Protein 4TM7 (pdb70)

CATH classification: 3.40.50.1360

Organism: Mycolicibacterium smegmatis (strain ATCC 700084 / mc(2)155) (NCBI:txid246196)

Sequence (243 aa):
SDTVIEERHADTAALVAAAGDRLVDAISSSAIGERGQATTIVLTGGGTGIGLLKRVRERSSGEIIDWSKVHIYWGDERFVPQDDDDERNDKQAREALLDHIGIPPVNVHAMAASDGEFGDDLEAAAAGYAQQLLSADFDSSVPGFDVHLLGMGGEGHVNSLFPDTDAVRETERLVVGVSDSPKPPPRRITLTLPAVQNSREVWLVVSGEAKKADAVAAAVGGADPVDIPAAGAVVGRRERTVWLVDEAAAAKL

Foldseek 3Di:
DAEAEAAAAALVRLLLVLLVVVLVLQLVCCVVPVAAEEEAEDDDSRLSSQLNVQVVVVSDDQCRYAYHYQKFFQAAPPDPRTRVVSSCVRHVVRHPHDPVSYDYQDHCCDDVHVDQFVSLVVVQVVQVVLPVVDFLSHAEYEWEAALQQDTHQQGAQDVQQVDDPGQKGWQQQRPDPPGIMIGGYLVNLQSYQEYEYRYEAQSNQVLVCCLVVQHDCNRRVSVSNAYPNYYYYRYYCNNPVVD

Solvent-accessible surface area: 9817 Å² total; per-residue (Å²): 103,92,83,48,73,53,157,44,64,76,64,77,39,0,24,25,22,0,0,37,62,2,0,79,22,2,46,65,4,33,70,108,106,40,73,0,6,2,0,2,7,11,43,68,21,1,19,15,0,0,103,77,0,79,125,64,19,83,100,12,74,13,61,85,0,52,2,11,0,0,9,0,50,6,16,59,93,108,41,106,75,0,4,4,61,50,0,84,100,2,4,8,100,99,22,67,17,42,113,123,12,17,38,37,3,20,1,15,90,27,160,69,31,95,72,16,92,33,1,3,58,24,10,18,118,56,0,55,36,14,43,122,84,30,93,27,2,2,14,4,0,1,0,19,5,10,41,68,0,22,1,9,1,0,6,28,84,42,113,16,5,117,31,110,108,143,36,3,10,30,18,74,82,13,97,97,110,13,72,69,7,0,0,0,0,12,37,0,0,52,27,0,49,31,0,2,0,1,0,20,22,146,87,57,4,92,4,0,28,39,8,50,70,61,29,91,42,46,80,23,0,2,16,2,0,63,3,144,72,72,6,0,8,0,0,6,102,42,0,2,73,116,112

InterPro domains:
  IPR005900 6-phosphogluconolactonase, DevB-type [TIGR01198] (10-244)
  IPR005900 6-phosphogluconolactonase, DevB-type [cd01400] (20-236)
  IPR006148 Glucosamine/galactosamine-6-phosphate isomerase [PF01182] (11-234)
  IPR037171 NagB/RpiA transferase-like [SSF100950] (8-244)
  IPR039104 6-phosphogluconolactonase [PTHR11054] (17-244)

Nearest PDB structures (foldseek):
  4tm7-assembly1_A  TM=1.004E+00  e=6.462E-53  Mycolicibacterium smegmatis MC2 155
  3oc6-assembly1_A  TM=9.970E-01  e=1.036E-49  Mycolicibacterium smegmatis MC2 155
  3tx2-assembly1_A  TM=9.816E-01  e=3.540E-40  Mycobacteroides abscessus ATCC 19977
  3ico-assembly2_B  TM=9.689E-01  e=1.312E-40  Mycobacterium tuberculosis
  1ne7-assembly1_E  TM=7.772E-01  e=2.715E-15  Homo sapiens

Radius of gyration: 16.43 Å; Cα contacts (8 Å, |Δi|>4): 591; chains: 1; bounding box: 41×34×44 Å

Structure (mmCIF, N/CA/C/O backbone):
data_4TM7
#
_entry.id   4TM7
#
_cell.length_a   42.520
_cell.length_b   42.520
_cell.length_c   222.700
_cell.angle_alpha   90.000
_cell.angle_beta   90.000
_cell.angle_gamma   120.000
#
_symmetry.space_group_name_H-M   'P 32 1 2'
#
loop_
_entity.id
_entity.type
_entity.pdbx_description
1 polymer 6-phosphogluconolactonase
2 non-polymer 1,2-ETHANEDIOL
3 non-polymer 'SULFATE ION'
4 non-polymer 'COPPER (I) ION'
5 non-polymer 'COPPER (II) ION'
6 non-polymer 'CHLORIDE ION'
7 water water
#
loop_
_atom_site.group_PDB
_atom_site.id
_atom_site.type_symbol
_atom_site.label_atom_id
_atom_site.label_alt_id
_atom_site.label_comp_id
_atom_site.label_asym_id
_atom_site.label_entity_id
_atom_site.label_seq_id
_atom_site.pdbx_PDB_ins_code
_atom_site.Cartn_x
_atom_site.Cartn_y
_atom_site.Cartn_z
_atom_site.occupancy
_atom_site.B_iso_or_equiv
_atom_site.auth_seq_id
_atom_site.auth_comp_id
_atom_site.auth_asym_id
_atom_site.auth_atom_id
_atom_site.pdbx_PDB_model_num
ATOM 1 N N . SER A 1 14 ? 48.319 -17.739 30.046 1.00 40.95 2 SER A N 1
ATOM 2 C CA . SER A 1 14 ? 49.533 -16.946 29.936 1.00 30.68 2 SER A CA 1
ATOM 3 C C . SER A 1 14 ? 49.650 -15.873 31.035 1.00 28.14 2 SER A C 1
ATOM 4 O O . SER A 1 14 ? 48.736 -15.070 31.226 1.00 30.73 2 SER A O 1
ATOM 7 N N . ASP A 1 15 ? 50.785 -15.862 31.741 1.00 21.41 3 ASP A N 1
ATOM 8 C CA . ASP A 1 15 ? 51.013 -14.901 32.841 1.00 19.69 3 ASP A CA 1
ATOM 9 C C . ASP A 1 15 ? 51.151 -13.488 32.302 1.00 17.99 3 ASP A C 1
ATOM 10 O O . ASP A 1 15 ? 51.594 -13.293 31.176 1.00 18.88 3 ASP A O 1
ATOM 15 N N . THR A 1 16 ? 50.811 -12.495 33.110 1.00 16.12 4 THR A N 1
ATOM 16 C CA . THR A 1 16 ? 50.988 -11.108 32.764 1.00 16.01 4 THR A CA 1
ATOM 17 C C . THR A 1 16 ? 51.839 -10.449 33.821 1.00 16.57 4 THR A C 1
ATOM 18 O O . THR A 1 16 ? 51.560 -10.605 35.017 1.00 17.79 4 THR A O 1
ATOM 22 N N . VAL A 1 17 ? 52.866 -9.731 33.414 1.00 14.64 5 VAL A N 1
ATOM 23 C CA . VAL A 1 17 ? 53.740 -8.977 34.292 1.00 15.14 5 VAL A CA 1
ATOM 24 C C . VAL A 1 17 ? 53.613 -7.509 33.996 1.00 15.87 5 VAL A C 1
ATOM 25 O O . VAL A 1 17 ? 53.648 -7.126 32.813 1.00 16.35 5 VAL A O 1
ATOM 29 N N . ILE A 1 18 ? 53.490 -6.657 35.006 1.00 17.28 6 ILE A N 1
ATOM 30 C CA . ILE A 1 18 ? 53.592 -5.229 34.830 1.00 17.96 6 ILE A CA 1
ATOM 31 C C . ILE A 1 18 ? 54.717 -4.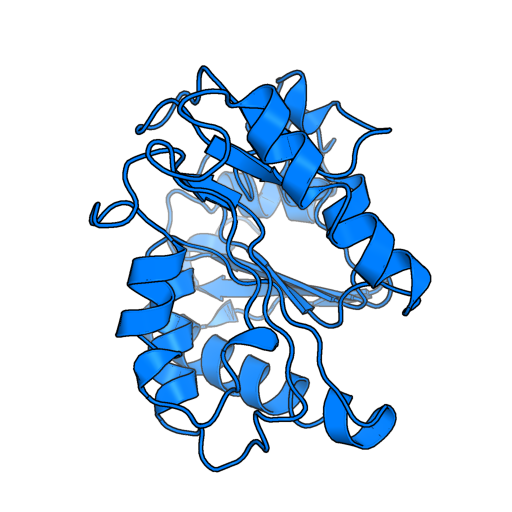761 35.699 1.00 16.33 6 ILE A C 1
ATOM 32 O O . ILE A 1 18 ? 54.696 -5.031 36.912 1.00 19.58 6 ILE A O 1
ATOM 37 N N A GLU A 1 19 ? 55.663 -4.012 35.166 0.68 16.10 7 GLU A N 1
ATOM 38 N N B GLU A 1 19 ? 55.724 -4.159 35.095 0.32 14.84 7 GLU A N 1
ATOM 39 C CA A GLU A 1 19 ? 56.797 -3.507 35.930 0.68 15.90 7 GLU A CA 1
ATOM 40 C CA B GLU A 1 19 ? 56.773 -3.483 35.823 0.32 15.60 7 GLU A CA 1
ATOM 41 C C A GLU A 1 19 ? 56.959 -2.015 35.695 0.68 14.64 7 GLU A C 1
ATOM 42 C C B GLU A 1 19 ? 56.550 -1.990 35.666 0.32 14.50 7 GLU A C 1
ATOM 43 O O A GLU A 1 19 ? 57.245 -1.561 34.556 0.68 13.15 7 GLU A O 1
ATOM 44 O O B GLU A 1 19 ? 56.330 -1.492 34.566 0.32 10.50 7 GLU A O 1
ATOM 55 N N . ARG A 1 20 ? 56.671 -1.257 36.758 1.00 15.22 8 ARG A N 1
ATOM 56 C CA . ARG A 1 20 ? 56.592 0.200 36.716 1.00 15.84 8 ARG A CA 1
ATOM 57 C C . ARG A 1 20 ? 57.850 0.858 37.246 1.00 15.32 8 ARG A C 1
ATOM 58 O O . ARG A 1 20 ? 58.275 0.586 38.386 1.00 18.36 8 ARG A O 1
ATOM 66 N N . HIS A 1 21 ? 58.432 1.744 36.455 1.00 15.45 9 HIS A N 1
ATOM 67 C CA . HIS A 1 21 ? 59.641 2.486 36.806 1.00 15.37 9 HIS A CA 1
ATOM 68 C C . HIS A 1 21 ? 59.310 3.974 36.834 1.00 16.46 9 HIS A C 1
ATOM 69 O O . HIS A 1 21 ? 58.219 4.376 36.441 1.00 17.61 9 HIS A O 1
ATOM 76 N N . ALA A 1 22 ? 60.238 4.792 37.306 1.00 18.06 10 ALA A N 1
ATOM 77 C CA . ALA A 1 22 ? 59.926 6.181 37.598 1.00 19.11 10 ALA A CA 1
ATOM 78 C C . ALA A 1 22 ? 59.623 7.029 36.372 1.00 18.69 10 ALA A C 1
ATOM 79 O O . ALA A 1 22 ? 58.696 7.859 36.394 1.00 21.42 10 ALA A O 1
ATOM 81 N N . ASP A 1 23 ? 60.424 6.867 35.320 1.00 18.58 11 ASP A N 1
ATOM 82 C CA . ASP A 1 23 ? 60.384 7.799 34.199 1.00 19.43 11 ASP A CA 1
ATOM 83 C C . ASP A 1 23 ? 60.973 7.133 32.972 1.00 17.81 11 ASP A C 1
ATOM 84 O O . ASP A 1 23 ? 61.337 5.943 33.015 1.00 17.09 11 ASP A O 1
ATOM 89 N N . THR A 1 24 ? 61.041 7.873 31.868 1.00 19.38 12 THR A N 1
ATOM 90 C CA . THR A 1 24 ? 61.464 7.261 30.610 1.00 19.08 12 THR A CA 1
ATOM 91 C C . THR A 1 24 ? 62.888 6.692 30.685 1.00 17.19 12 THR A C 1
ATOM 92 O O . THR A 1 24 ? 63.141 5.580 30.199 1.00 17.14 12 THR A O 1
ATOM 96 N N . ALA A 1 25 ? 63.811 7.436 31.292 1.00 17.06 13 ALA A N 1
ATOM 97 C CA . ALA A 1 25 ? 65.202 7.001 31.336 1.00 17.91 13 ALA A CA 1
ATOM 98 C C . ALA A 1 25 ? 65.334 5.720 32.138 1.00 18.36 13 ALA A C 1
ATOM 99 O O . ALA A 1 25 ? 66.039 4.787 31.729 1.00 17.97 13 ALA A O 1
ATOM 101 N N . ALA A 1 26 ? 64.679 5.675 33.295 1.00 17.82 14 ALA A N 1
ATOM 102 C CA . ALA A 1 26 ? 64.717 4.471 34.116 1.00 17.77 14 ALA A CA 1
ATOM 103 C C . ALA A 1 26 ? 64.115 3.277 33.382 1.00 14.94 14 ALA A C 1
ATOM 104 O O . ALA A 1 26 ? 64.629 2.138 33.462 1.00 16.70 14 ALA A O 1
ATOM 106 N N . LEU A 1 27 ? 63.010 3.527 32.683 1.00 14.34 15 LEU A N 1
ATOM 107 C CA . LEU A 1 27 ? 62.318 2.484 31.958 1.00 14.26 15 LEU A CA 1
ATOM 108 C C . LEU A 1 27 ? 63.187 1.872 30.848 1.00 14.87 15 LEU A C 1
ATOM 109 O O . LEU A 1 27 ? 63.281 0.652 30.688 1.00 16.54 15 LEU A O 1
ATOM 114 N N . VAL A 1 28 ? 63.808 2.742 30.056 1.00 15.62 16 VAL A N 1
ATOM 115 C CA . VAL A 1 28 ? 64.613 2.278 28.938 1.00 15.84 16 VAL A CA 1
ATOM 116 C C . VAL A 1 28 ? 65.830 1.486 29.436 1.00 15.75 16 VAL A C 1
ATOM 117 O O . VAL A 1 28 ? 66.195 0.450 28.857 1.00 16.55 16 VAL A O 1
ATOM 121 N N . ALA A 1 29 ? 66.449 1.940 30.524 1.00 15.71 17 ALA A N 1
ATOM 122 C CA . ALA A 1 29 ? 67.579 1.224 31.107 1.00 16.99 17 ALA A CA 1
ATOM 123 C C . ALA A 1 29 ? 67.142 -0.170 31.574 1.00 16.97 17 ALA A C 1
ATOM 124 O O . ALA A 1 29 ? 67.812 -1.176 31.293 1.00 18.05 17 ALA A O 1
ATOM 126 N N . ALA A 1 30 ? 66.003 -0.226 32.275 1.00 17.42 18 ALA A N 1
ATOM 127 C CA . ALA A 1 30 ? 65.483 -1.497 32.772 1.00 18.10 18 ALA A CA 1
ATOM 128 C C . ALA A 1 30 ? 65.146 -2.436 31.616 1.00 15.95 18 ALA A C 1
ATOM 129 O O . ALA A 1 30 ? 65.436 -3.629 31.684 1.00 17.71 18 ALA A O 1
ATOM 131 N N . ALA A 1 31 ? 64.513 -1.902 30.570 1.00 15.24 19 ALA A N 1
ATOM 132 C CA . ALA A 1 31 ? 64.081 -2.749 29.468 1.00 14.67 19 ALA A CA 1
ATOM 133 C C . ALA A 1 31 ? 65.295 -3.337 28.721 1.00 14.37 19 ALA A C 1
ATOM 134 O O . ALA A 1 31 ? 65.301 -4.523 28.330 1.00 14.70 19 ALA A O 1
ATOM 136 N N . GLY A 1 32 ? 66.327 -2.509 28.535 1.00 15.90 20 GLY A N 1
ATOM 137 C CA . GLY A 1 32 ? 67.553 -2.979 27.898 1.00 15.99 20 GLY A CA 1
ATOM 138 C C . GLY A 1 32 ? 68.202 -4.075 28.752 1.00 16.77 20 GLY A C 1
ATOM 139 O O . GLY A 1 32 ? 68.625 -5.120 28.239 1.00 17.74 20 GLY A O 1
ATOM 140 N N . ASP A 1 33 ? 68.279 -3.857 30.069 1.00 17.93 21 ASP A N 1
ATOM 141 C CA . ASP A 1 33 ? 68.855 -4.878 30.957 1.00 19.02 21 ASP A CA 1
ATOM 142 C C . ASP A 1 33 ? 68.053 -6.173 30.871 1.00 19.50 21 ASP A C 1
ATOM 143 O O . ASP A 1 33 ? 68.625 -7.273 30.787 1.00 19.17 21 ASP A O 1
ATOM 148 N N . ARG A 1 34 ? 66.729 -6.048 30.897 1.00 17.25 22 ARG A N 1
ATOM 149 C CA . ARG A 1 34 ? 65.876 -7.238 30.842 1.00 17.06 22 ARG A CA 1
ATOM 150 C C . ARG A 1 34 ? 66.117 -7.999 29.537 1.00 16.88 22 ARG A C 1
ATOM 151 O O . ARG A 1 34 ? 66.175 -9.243 29.528 1.00 16.81 22 ARG A O 1
ATOM 159 N N . LEU A 1 35 ? 66.244 -7.264 28.422 1.00 15.89 23 LEU A N 1
ATOM 160 C CA . LEU A 1 35 ? 66.455 -7.930 27.131 1.00 15.79 23 LEU A CA 1
ATOM 161 C C . LEU A 1 35 ? 67.773 -8.688 27.078 1.00 15.96 23 LEU A C 1
ATOM 162 O O . LEU A 1 35 ? 67.830 -9.826 26.575 1.00 15.89 23 LEU A O 1
ATOM 167 N N . VAL A 1 36 ? 68.842 -8.096 27.622 1.00 17.95 24 VAL A N 1
ATOM 168 C CA . VAL A 1 36 ? 70.118 -8.805 27.692 1.00 18.70 24 VAL A CA 1
ATOM 169 C C . VAL A 1 36 ? 69.964 -10.124 28.481 1.00 19.24 24 VAL A C 1
ATOM 170 O O . VAL A 1 36 ? 70.433 -11.186 28.031 1.00 21.59 24 VAL A O 1
ATOM 174 N N . ASP A 1 37 ? 69.270 -10.063 29.624 1.00 19.30 25 ASP A N 1
ATOM 175 C CA . ASP A 1 37 ? 69.023 -11.259 30.447 1.00 21.54 25 ASP A CA 1
ATOM 176 C C . ASP A 1 37 ? 68.187 -12.323 29.717 1.00 20.25 25 ASP A C 1
ATOM 177 O O . ASP A 1 37 ? 68.460 -13.521 29.803 1.00 22.75 25 ASP A O 1
ATOM 182 N N . ALA A 1 38 ? 67.171 -11.875 28.981 1.00 18.58 26 ALA A N 1
ATOM 183 C CA . ALA A 1 38 ? 66.286 -12.784 28.248 1.00 18.47 26 ALA A CA 1
ATOM 184 C C . ALA A 1 38 ? 67.037 -13.475 27.124 1.00 21.12 26 ALA A C 1
ATOM 185 O O . ALA A 1 38 ? 66.830 -14.672 26.866 1.00 19.57 26 ALA A O 1
ATOM 187 N N . ILE A 1 39 ? 67.870 -12.706 26.420 1.00 17.71 27 ILE A N 1
ATOM 188 C CA . ILE A 1 39 ? 68.634 -13.279 25.315 1.00 17.34 27 ILE A CA 1
ATOM 189 C C . ILE A 1 39 ? 69.607 -14.327 25.867 1.00 20.08 27 ILE A C 1
ATOM 190 O O . ILE A 1 39 ? 69.724 -15.430 25.325 1.00 22.59 27 ILE A O 1
ATOM 195 N N A SER A 1 40 ? 70.298 -13.987 26.953 0.54 21.44 28 SER A N 1
ATOM 196 N N B SER A 1 40 ? 70.289 -13.983 26.957 0.46 21.14 28 SER A N 1
ATOM 197 C CA A SER A 1 40 ? 71.224 -14.929 27.588 0.54 23.25 28 SER A CA 1
ATOM 198 C CA B SER 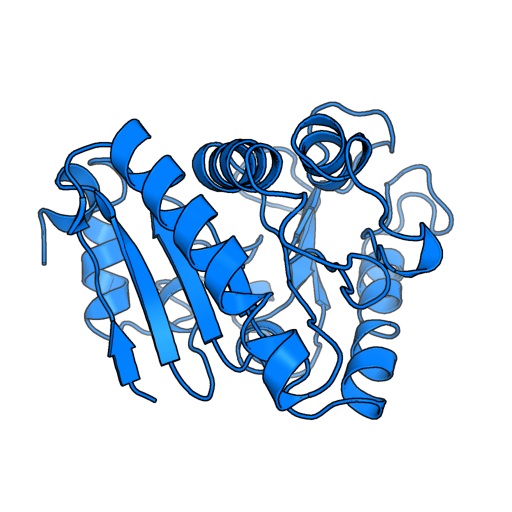A 1 40 ? 71.215 -14.905 27.614 0.46 22.23 28 SER A CA 1
ATOM 199 C C A SER A 1 40 ? 70.510 -16.196 28.060 0.54 24.73 28 SER A C 1
ATOM 200 C C B SER A 1 40 ? 70.511 -16.185 28.060 0.46 24.33 28 SER A C 1
ATOM 201 O O A SER A 1 40 ? 71.020 -17.309 27.894 0.54 25.99 28 SER A O 1
ATOM 202 O O B SER A 1 40 ? 71.031 -17.293 27.889 0.46 25.61 28 SER A O 1
ATOM 207 N N . SER A 1 41 ? 69.335 -16.015 28.653 1.00 22.96 29 SER A N 1
ATOM 208 C CA . SER A 1 41 ? 68.530 -17.133 29.135 1.00 25.22 29 SER A CA 1
ATOM 209 C C . SER A 1 41 ? 68.135 -18.070 27.984 1.00 23.06 29 SER A C 1
ATOM 210 O O . SER A 1 41 ? 68.211 -19.297 28.107 1.00 25.18 29 SER A O 1
ATOM 213 N N . ALA A 1 42 ? 67.708 -17.477 26.865 1.00 22.51 30 ALA A N 1
ATOM 214 C CA . ALA A 1 42 ? 67.248 -18.264 25.727 1.00 21.92 30 ALA A CA 1
ATOM 215 C C . ALA A 1 42 ? 68.403 -19.054 25.135 1.00 22.36 30 ALA A C 1
ATOM 216 O O . ALA A 1 42 ? 68.247 -20.238 24.802 1.00 23.70 30 ALA A O 1
ATOM 218 N N . ILE A 1 43 ? 69.567 -18.407 25.015 1.00 21.41 31 ILE A N 1
ATOM 219 C CA . ILE A 1 43 ? 70.751 -19.099 24.494 1.00 23.41 31 ILE A CA 1
ATOM 220 C C . ILE A 1 43 ? 71.156 -20.254 25.413 1.00 26.12 31 ILE A C 1
ATOM 221 O O . ILE A 1 43 ? 71.535 -21.343 24.946 1.00 24.98 31 ILE A O 1
ATOM 226 N N . GLY A 1 44 ? 71.056 -20.022 26.723 1.00 26.15 32 GLY A N 1
ATOM 227 C CA . GLY A 1 44 ? 71.309 -21.067 27.708 1.00 27.92 32 GLY A CA 1
ATOM 228 C C . GLY A 1 44 ? 70.412 -22.293 27.619 1.00 29.56 32 GLY A C 1
ATOM 229 O O . GLY A 1 44 ? 70.891 -23.429 27.783 1.00 30.32 32 GLY A O 1
ATOM 230 N N . GLU A 1 45 ? 69.120 -22.071 27.382 1.00 30.26 33 GLU A N 1
ATOM 231 C CA . GLU A 1 45 ? 68.127 -23.140 27.347 1.00 30.23 33 GLU A CA 1
ATOM 232 C C . GLU A 1 45 ? 68.069 -23.845 25.997 1.00 28.42 33 GLU A C 1
ATOM 233 O O . GLU A 1 45 ? 67.824 -25.051 25.940 1.00 28.80 33 GLU A O 1
ATOM 237 N N . ARG A 1 46 ? 68.245 -23.085 24.916 1.00 26.98 34 ARG A N 1
ATOM 238 C CA . ARG A 1 46 ? 67.965 -23.609 23.572 1.00 25.21 34 ARG A CA 1
ATOM 239 C C . ARG A 1 46 ? 69.089 -23.418 22.554 1.00 26.05 34 ARG A C 1
ATOM 240 O O . ARG A 1 46 ? 68.974 -23.851 21.396 1.00 31.48 34 ARG A O 1
ATOM 248 N N . GLY A 1 47 ? 70.160 -22.750 22.958 1.00 25.03 35 GLY A N 1
ATOM 249 C CA . GLY A 1 47 ? 71.319 -22.622 22.087 1.00 27.02 35 GLY A CA 1
ATOM 250 C C . GLY A 1 47 ? 71.205 -21.467 21.099 1.00 25.47 35 GLY A C 1
ATOM 251 O O . GLY A 1 47 ? 72.119 -21.241 20.305 1.00 27.24 35 GLY A O 1
ATOM 252 N N . GLN A 1 48 ? 70.093 -20.733 21.133 1.00 21.56 36 GLN A N 1
ATOM 253 C CA . GLN A 1 48 ? 69.916 -19.561 20.275 1.00 21.00 36 GLN A CA 1
ATOM 254 C C . GLN A 1 48 ? 68.802 -18.703 20.830 1.00 20.30 36 GLN A C 1
ATOM 255 O O . GLN A 1 48 ? 68.066 -19.119 21.748 1.00 22.07 36 GLN A O 1
ATOM 261 N N . ALA A 1 49 ? 68.679 -17.497 20.283 1.00 19.49 37 ALA A N 1
ATOM 262 C CA . ALA A 1 49 ? 67.627 -16.569 20.678 1.00 19.84 37 ALA A CA 1
ATOM 263 C C . ALA A 1 49 ? 67.082 -15.916 19.430 1.00 17.09 37 ALA A C 1
ATOM 264 O O . ALA A 1 49 ? 67.853 -15.539 18.514 1.00 18.92 37 ALA A O 1
ATOM 266 N N A THR A 1 50 ? 65.765 -15.797 19.366 0.61 15.91 38 THR A N 1
ATOM 267 N N B THR A 1 50 ? 65.759 -15.803 19.371 0.39 15.87 38 THR A N 1
ATOM 268 C CA A THR A 1 50 ? 65.126 -15.091 18.264 0.61 14.80 38 THR A CA 1
ATOM 269 C CA B THR A 1 50 ? 65.101 -15.094 18.281 0.39 14.60 38 THR A CA 1
ATOM 270 C C A THR A 1 50 ? 64.353 -13.916 18.839 0.61 14.50 38 THR A C 1
ATOM 271 C C B THR A 1 50 ? 64.321 -13.905 18.838 0.39 14.77 38 THR A C 1
ATOM 272 O O A THR A 1 50 ? 63.459 -14.088 19.677 0.61 14.48 38 THR A O 1
ATOM 273 O O B THR A 1 50 ? 63.397 -14.054 19.654 0.39 14.80 38 THR A O 1
ATOM 280 N N . ILE A 1 51 ? 64.704 -12.707 18.411 1.00 13.79 39 ILE A N 1
ATOM 281 C CA . ILE A 1 51 ? 64.138 -11.491 18.969 1.00 12.22 39 ILE A CA 1
ATOM 282 C C . ILE A 1 51 ? 63.531 -10.619 17.868 1.00 11.05 39 ILE A C 1
ATOM 283 O O . ILE A 1 51 ? 64.140 -10.462 16.797 1.00 13.73 39 ILE A O 1
ATOM 288 N N . VAL A 1 52 ? 62.361 -10.036 18.135 1.00 10.33 40 VAL A N 1
ATOM 289 C CA . VAL A 1 52 ? 61.704 -9.127 17.210 1.00 9.99 40 VAL A CA 1
ATOM 290 C C . VAL A 1 52 ? 61.816 -7.709 17.738 1.00 9.97 40 VAL A C 1
ATOM 291 O O . VAL A 1 52 ? 61.377 -7.416 18.856 1.00 11.11 40 VAL A O 1
ATOM 295 N N . LEU A 1 53 ? 62.475 -6.851 16.974 1.00 10.74 41 LEU A N 1
ATOM 296 C CA . LEU A 1 53 ? 62.670 -5.464 17.314 1.00 11.39 41 LEU A CA 1
ATOM 297 C C . LEU A 1 53 ? 61.502 -4.592 16.920 1.00 10.95 41 LEU A C 1
ATOM 298 O O . LEU A 1 53 ? 60.713 -4.933 16.042 1.00 12.19 41 LEU A O 1
ATOM 303 N N . THR A 1 54 ? 61.409 -3.431 17.568 1.00 11.88 42 THR A N 1
ATOM 304 C CA . THR A 1 54 ? 60.391 -2.433 17.292 1.00 11.51 42 THR A CA 1
ATOM 305 C C . THR A 1 54 ? 61.023 -1.066 17.074 1.00 13.23 42 THR A C 1
ATOM 306 O O . THR A 1 54 ? 62.231 -0.897 17.284 1.00 14.62 42 THR A O 1
ATOM 310 N N . GLY A 1 55 ? 60.224 -0.096 16.637 1.00 15.12 43 GLY A N 1
ATOM 311 C CA . GLY A 1 55 ? 60.718 1.254 16.452 1.00 15.86 43 GLY A CA 1
ATOM 312 C C . GLY A 1 55 ? 60.208 2.176 17.544 1.00 16.30 43 GLY A C 1
ATOM 313 O O . GLY A 1 55 ? 59.777 1.723 18.621 1.00 21.58 43 GLY A O 1
ATOM 314 N N . GLY A 1 56 ? 60.299 3.467 17.289 1.00 17.15 44 GLY A N 1
ATOM 315 C CA . GLY A 1 56 ? 59.891 4.476 18.247 1.00 16.95 44 GLY A CA 1
ATOM 316 C C . GLY A 1 56 ? 60.949 4.817 19.282 1.00 16.70 44 GLY A C 1
ATOM 317 O O . GLY A 1 56 ? 61.986 4.138 19.390 1.00 17.08 44 GLY A O 1
ATOM 318 N N . GLY A 1 57 ? 60.671 5.843 20.087 1.00 19.38 45 GLY A N 1
ATOM 319 C CA . GLY A 1 57 ? 61.667 6.377 20.995 1.00 19.95 45 GLY A CA 1
ATOM 320 C C . GLY A 1 57 ? 62.158 5.397 22.030 1.00 18.60 45 GLY A C 1
ATOM 321 O O . GLY A 1 57 ? 63.368 5.200 22.176 1.00 19.76 45 GLY A O 1
ATOM 322 N N . THR A 1 58 ? 61.238 4.780 22.761 1.00 17.49 46 THR A N 1
ATOM 323 C CA . THR A 1 58 ? 61.675 3.847 23.785 1.00 19.32 46 THR A CA 1
ATOM 324 C C . THR A 1 58 ? 62.180 2.537 23.178 1.00 14.94 46 THR A C 1
ATOM 325 O O . THR A 1 58 ? 63.081 1.919 23.745 1.00 16.47 46 THR A O 1
ATOM 329 N N . GLY A 1 59 ? 61.657 2.138 22.010 1.00 15.50 47 GLY A N 1
ATOM 330 C CA . GLY A 1 59 ? 62.070 0.896 21.386 1.00 15.19 47 GLY A CA 1
ATOM 331 C C . GLY A 1 59 ? 63.519 0.977 20.922 1.00 15.20 47 GLY A C 1
ATOM 332 O O . GLY A 1 59 ? 64.297 0.022 21.073 1.00 16.57 47 GLY A O 1
ATOM 333 N N . ILE A 1 60 ? 63.897 2.121 20.352 1.00 15.42 48 ILE A N 1
ATOM 334 C CA . ILE A 1 60 ? 65.285 2.350 19.953 1.00 16.00 48 ILE A CA 1
ATOM 335 C C . ILE A 1 60 ? 66.170 2.672 21.175 1.00 15.60 48 ILE A C 1
ATOM 336 O O . ILE A 1 60 ? 67.326 2.227 21.262 1.00 18.38 48 ILE A O 1
ATOM 341 N N . GLY A 1 61 ? 65.631 3.425 22.129 1.00 15.51 49 GLY A N 1
ATOM 342 C CA . GLY A 1 61 ? 66.404 3.763 23.321 1.00 16.47 49 GLY A CA 1
ATOM 343 C C . GLY A 1 61 ? 66.838 2.543 24.116 1.00 15.72 49 GLY A C 1
ATOM 344 O O . GLY A 1 61 ? 67.969 2.499 24.610 1.00 16.85 49 GLY A O 1
ATOM 345 N N . LEU A 1 62 ? 65.981 1.540 24.231 1.00 14.61 50 LEU A N 1
ATOM 346 C CA . LEU A 1 62 ? 66.385 0.365 24.995 1.00 14.55 50 LEU A CA 1
ATOM 347 C C . LEU A 1 62 ? 67.539 -0.379 24.302 1.00 15.59 50 LEU A C 1
ATOM 348 O O . LEU A 1 62 ? 68.343 -1.038 24.978 1.00 15.77 50 LEU A O 1
ATOM 353 N N . LEU A 1 63 ? 67.621 -0.298 22.967 1.00 15.38 51 LEU A N 1
ATOM 354 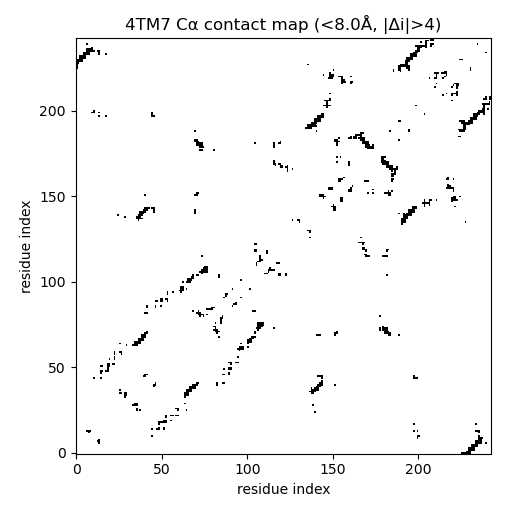C CA . LEU A 1 63 ? 68.705 -0.973 22.230 1.00 16.75 51 LEU A CA 1
ATOM 355 C C . LEU A 1 63 ? 70.058 -0.344 22.535 1.00 16.17 51 LEU A C 1
ATOM 356 O O . LEU A 1 63 ? 71.097 -1.025 22.548 1.00 16.41 51 LEU A O 1
ATOM 361 N N . LYS A 1 64 ? 70.056 0.962 22.787 1.00 17.73 52 LYS A N 1
ATOM 362 C CA . LYS A 1 64 ? 71.289 1.650 23.177 1.00 21.18 52 LYS A CA 1
ATOM 363 C C . LYS A 1 64 ? 71.810 1.111 24.518 1.00 21.33 52 LYS A C 1
ATOM 364 O O . LYS A 1 64 ? 73.016 0.964 24.738 1.00 23.62 52 LYS A O 1
ATOM 370 N N . ARG A 1 65 ? 70.888 0.784 25.406 1.00 21.47 53 ARG A N 1
ATOM 371 C CA . ARG A 1 65 ? 71.243 0.194 26.683 1.00 19.29 53 ARG A CA 1
ATOM 372 C C . ARG A 1 65 ? 71.813 -1.229 26.504 1.00 20.05 53 ARG A C 1
ATOM 373 O O . ARG A 1 65 ? 72.814 -1.581 27.132 1.00 22.96 53 ARG A O 1
ATOM 381 N N . VAL A 1 66 ? 71.205 -2.026 25.616 1.00 19.04 54 VAL A N 1
ATOM 382 C CA . VAL A 1 66 ? 71.737 -3.343 25.273 1.00 19.24 54 VAL A CA 1
ATOM 383 C C . VAL A 1 66 ? 73.174 -3.226 24.760 1.00 18.21 54 VAL A C 1
ATOM 384 O O . VAL A 1 66 ? 74.038 -4.060 25.070 1.00 19.64 54 VAL A O 1
ATOM 388 N N . ARG A 1 67 ? 73.431 -2.191 23.967 1.00 19.10 55 ARG A N 1
ATOM 389 C CA . ARG A 1 67 ? 74.761 -1.980 23.429 1.00 18.78 55 ARG A CA 1
ATOM 390 C C . ARG A 1 67 ? 75.786 -1.894 24.560 1.00 21.19 55 ARG A C 1
ATOM 391 O O . ARG A 1 67 ? 76.881 -2.444 24.456 1.00 24.28 55 ARG A O 1
ATOM 399 N N . GLU A 1 68 ? 75.419 -1.243 25.662 1.00 23.04 56 GLU A N 1
ATOM 400 C CA . GLU A 1 68 ? 76.311 -1.132 26.809 1.00 22.65 56 GLU A CA 1
ATOM 401 C C . GLU A 1 68 ? 76.734 -2.489 27.406 1.00 25.55 56 GLU A C 1
ATOM 402 O O . GLU A 1 68 ? 77.838 -2.616 27.945 1.00 28.65 56 GLU A O 1
ATOM 408 N N . ARG A 1 69 ? 75.879 -3.501 27.297 1.00 23.71 57 ARG A N 1
ATOM 409 C CA . ARG A 1 69 ? 76.192 -4.825 27.833 1.00 25.40 57 ARG A CA 1
ATOM 410 C C . ARG A 1 69 ? 76.388 -5.892 26.755 1.00 21.80 57 ARG A C 1
ATOM 411 O O . ARG A 1 69 ? 76.277 -7.077 27.032 1.00 24.37 57 ARG A O 1
ATOM 419 N N A SER A 1 70 ? 76.679 -5.482 25.525 0.77 21.62 58 SER A N 1
ATOM 420 N N B SER A 1 70 ? 76.670 -5.456 25.531 0.23 21.79 58 SER A N 1
ATOM 421 C CA A SER A 1 70 ? 76.597 -6.430 24.419 0.77 25.18 58 SER A CA 1
ATOM 422 C CA B SER A 1 70 ? 76.651 -6.349 24.375 0.23 22.19 58 SER A CA 1
ATOM 423 C C A SER A 1 70 ? 77.684 -7.491 24.410 0.77 22.97 58 SER A C 1
ATOM 424 C C B SER A 1 70 ? 77.683 -7.472 24.411 0.23 22.85 58 SER A C 1
ATOM 425 O O A SER A 1 70 ? 77.561 -8.485 23.703 0.77 23.08 58 SER A O 1
ATOM 426 O O B SER A 1 70 ? 77.519 -8.490 23.740 0.23 21.94 58 SER A O 1
ATOM 431 N N . GLY A 1 71 ? 78.734 -7.289 25.204 1.00 22.96 59 GLY A N 1
ATOM 432 C CA . GLY A 1 71 ? 79.754 -8.301 25.359 1.00 24.81 59 GLY A CA 1
ATOM 433 C C . GLY A 1 71 ? 79.294 -9.521 26.154 1.00 26.61 59 GLY A C 1
ATOM 434 O O . GLY A 1 71 ? 79.985 -10.548 26.200 1.00 30.39 59 GLY A O 1
ATOM 435 N N . GLU A 1 72 ? 78.132 -9.432 26.788 1.00 29.29 60 GLU A N 1
ATOM 436 C CA . GLU A 1 72 ? 77.625 -10.572 27.557 1.00 31.90 60 GLU A CA 1
ATOM 437 C C . GLU A 1 72 ? 76.997 -11.650 26.661 1.00 27.96 60 GLU A C 1
ATOM 438 O O . GLU A 1 72 ? 76.710 -12.746 27.121 1.00 32.50 60 GLU A O 1
ATOM 444 N N A ILE A 1 73 ? 76.807 -11.333 25.383 0.64 27.56 61 ILE A N 1
ATOM 445 N N B ILE A 1 73 ? 76.794 -11.320 25.386 0.36 27.34 61 ILE A N 1
ATOM 446 C CA A ILE A 1 73 ? 76.067 -12.207 24.479 0.64 24.39 61 ILE A CA 1
ATOM 447 C CA B ILE A 1 73 ? 76.045 -12.167 24.458 0.36 25.98 61 ILE A CA 1
ATOM 448 C C A ILE A 1 73 ? 76.866 -12.664 23.259 0.64 23.39 61 ILE A C 1
ATOM 449 C C B ILE A 1 73 ? 76.886 -12.665 23.272 0.36 25.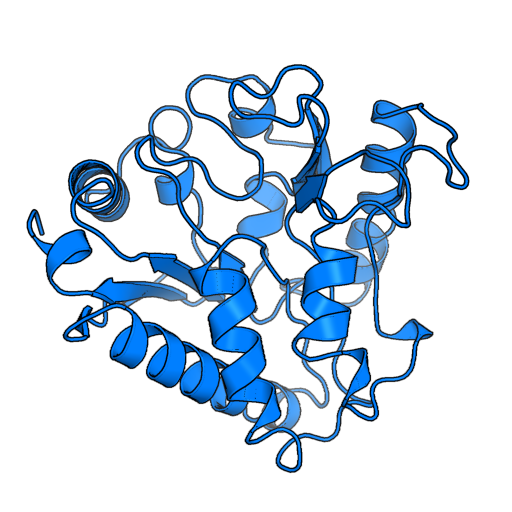95 61 ILE A C 1
ATOM 450 O O A ILE A 1 73 ? 77.565 -11.863 22.626 0.64 25.11 61 ILE A O 1
ATOM 451 O O B ILE A 1 73 ? 77.653 -11.894 22.685 0.36 27.89 61 ILE A O 1
ATOM 460 N N . ASP A 1 74 ? 76.740 -13.947 22.924 1.00 26.44 62 ASP A N 1
ATOM 461 C CA . ASP A 1 74 ? 77.312 -14.483 21.689 1.00 27.76 62 ASP A CA 1
ATOM 462 C C . ASP A 1 74 ? 76.305 -14.247 20.567 1.00 25.10 62 ASP A C 1
ATOM 463 O O . ASP A 1 74 ? 75.365 -15.043 20.366 1.00 25.44 62 ASP A O 1
ATOM 468 N N . TRP A 1 75 ? 76.500 -13.166 19.821 1.00 23.52 63 TRP A N 1
ATOM 469 C CA . TRP A 1 75 ? 75.516 -12.760 18.819 1.00 22.38 63 TRP A CA 1
ATOM 470 C C . TRP A 1 75 ? 75.405 -13.686 17.601 1.00 24.88 63 TRP A C 1
ATOM 471 O O . TRP A 1 75 ? 74.423 -13.588 16.859 1.00 24.26 63 TRP A O 1
ATOM 482 N N . SER A 1 76 ? 76.373 -14.580 17.396 1.00 27.01 64 SER A N 1
ATOM 483 C CA . SER A 1 76 ? 76.234 -15.581 16.338 1.00 27.36 64 SER A CA 1
ATOM 484 C C . SER A 1 76 ? 75.056 -16.517 16.610 1.00 25.90 64 SER A C 1
ATOM 485 O O . SER A 1 76 ? 74.607 -17.250 15.715 1.00 27.65 64 SER A O 1
ATOM 488 N N . LYS A 1 77 ? 74.545 -16.478 17.840 1.00 23.23 65 LYS A N 1
ATOM 489 C CA . LYS A 1 77 ? 73.425 -17.324 18.223 1.00 22.42 65 LYS A CA 1
ATOM 490 C C . LYS A 1 77 ? 72.118 -16.553 18.297 1.00 21.24 65 LYS A C 1
ATOM 491 O O . LYS A 1 77 ? 71.111 -17.090 18.751 1.00 22.99 65 LYS A O 1
ATOM 497 N N . VAL A 1 78 ? 72.119 -15.303 17.847 1.00 20.36 66 VAL A N 1
ATOM 498 C CA . VAL A 1 78 ? 70.925 -14.460 17.948 1.00 19.70 66 VAL A CA 1
ATOM 499 C C . VAL A 1 78 ? 70.404 -14.111 16.554 1.00 16.82 66 VAL A C 1
ATOM 500 O O . VAL A 1 78 ? 71.184 -13.755 15.659 1.00 18.73 66 VAL A O 1
ATOM 504 N N . HIS A 1 79 ? 69.096 -14.255 16.370 1.00 17.01 67 HIS A N 1
ATOM 505 C CA . HIS A 1 79 ? 68.413 -13.936 15.123 1.00 15.82 67 HIS A CA 1
ATOM 506 C C . HIS A 1 79 ? 67.473 -12.779 15.357 1.00 14.44 67 HIS A C 1
ATOM 507 O O . HIS A 1 79 ? 66.759 -12.757 16.360 1.00 15.78 67 HIS A O 1
ATOM 514 N N . ILE A 1 80 ? 67.467 -11.821 14.432 1.00 14.81 68 ILE A N 1
ATOM 515 C CA . ILE A 1 80 ? 66.748 -10.567 14.585 1.00 14.45 68 ILE A CA 1
ATOM 516 C C . ILE A 1 80 ? 65.703 -10.383 13.499 1.00 13.51 68 ILE A C 1
ATOM 517 O O . ILE A 1 80 ? 66.022 -10.509 12.293 1.00 14.83 68 ILE A O 1
ATOM 522 N N . TYR A 1 81 ? 64.471 -10.094 13.910 1.00 13.40 69 TYR A N 1
ATOM 523 C CA . TYR A 1 81 ? 63.369 -9.752 13.019 1.00 13.49 69 TYR A CA 1
ATOM 524 C C . TYR A 1 81 ? 62.821 -8.389 13.411 1.00 11.32 69 TYR A C 1
ATOM 525 O O . TYR A 1 81 ? 63.252 -7.844 14.446 1.00 12.07 69 TYR A O 1
ATOM 534 N N . TRP A 1 82 ? 61.871 -7.846 12.647 1.00 11.50 70 TRP A N 1
ATOM 535 C CA . TRP A 1 82 ? 61.158 -6.614 13.013 1.00 10.95 70 TRP A CA 1
ATOM 536 C C . TRP A 1 82 ? 59.680 -6.860 13.041 1.00 11.17 70 TRP A C 1
ATOM 537 O O . TRP A 1 82 ? 59.148 -7.647 12.243 1.00 12.27 70 TRP A O 1
ATOM 548 N N . GLY A 1 83 ? 58.974 -6.152 13.919 1.00 9.94 71 GLY A N 1
ATOM 549 C CA . GLY A 1 83 ? 57.527 -6.270 13.995 1.00 11.28 71 GLY A CA 1
ATOM 550 C C . GLY A 1 83 ? 56.837 -5.394 12.973 1.00 9.48 71 GLY A C 1
ATOM 551 O O . GLY A 1 83 ? 55.703 -5.699 12.578 1.00 10.53 71 GLY A O 1
ATOM 552 N N . ASP A 1 84 ? 57.481 -4.300 12.586 1.00 10.67 72 ASP A N 1
ATOM 553 C CA . ASP A 1 84 ? 56.969 -3.472 11.498 1.00 11.18 72 ASP A CA 1
ATOM 554 C C . ASP A 1 84 ? 58.088 -2.636 10.943 1.00 11.49 72 ASP A C 1
ATOM 555 O O . ASP A 1 84 ? 59.201 -2.577 11.488 1.00 12.41 72 ASP A O 1
ATOM 560 N N . GLU A 1 85 ? 57.793 -1.970 9.831 1.00 12.49 73 GLU A N 1
ATOM 561 C CA . GLU A 1 85 ? 58.798 -1.187 9.126 1.00 13.90 73 GLU A CA 1
ATOM 562 C C . GLU A 1 85 ? 58.106 -0.186 8.229 1.00 13.54 73 GLU A C 1
ATOM 563 O O . GLU A 1 85 ? 56.995 -0.429 7.725 1.00 14.84 73 GLU A O 1
ATOM 569 N N . ARG A 1 86 ? 58.749 0.952 8.062 1.00 13.08 74 ARG A N 1
ATOM 570 C CA . ARG A 1 86 ? 58.263 1.981 7.160 1.00 15.92 74 ARG A CA 1
ATOM 571 C C . ARG A 1 86 ? 58.678 1.630 5.750 1.00 17.37 74 ARG A C 1
ATOM 572 O O . ARG A 1 86 ? 59.868 1.392 5.474 1.00 17.83 74 ARG A O 1
ATOM 580 N N . PHE A 1 87 ? 57.691 1.573 4.866 1.00 17.08 75 PHE A N 1
ATOM 581 C CA . PHE A 1 87 ? 57.962 1.201 3.481 1.00 17.56 75 PHE A CA 1
ATOM 582 C C . PHE A 1 87 ? 58.344 2.445 2.678 1.00 18.20 75 PHE A C 1
ATOM 583 O O . PHE A 1 87 ? 57.520 3.044 1.962 1.00 21.54 75 PHE A O 1
ATOM 591 N N . VAL A 1 88 ? 59.613 2.826 2.845 1.00 18.35 76 VAL A N 1
ATOM 592 C CA . VAL A 1 88 ? 60.218 4.041 2.325 1.00 19.84 76 VAL A CA 1
ATOM 593 C C . VAL A 1 88 ? 61.616 3.643 1.828 1.00 22.82 76 VAL A C 1
ATOM 594 O O . VAL A 1 88 ? 62.022 2.490 2.009 1.00 20.55 76 VAL A O 1
ATOM 598 N N . PRO A 1 89 ? 62.366 4.568 1.203 1.00 24.06 77 PRO A N 1
ATOM 599 C CA . PRO A 1 89 ? 63.674 4.112 0.712 1.00 24.21 77 PRO A CA 1
ATOM 600 C C . PRO A 1 89 ? 64.620 3.614 1.809 1.00 26.41 77 PRO A C 1
ATOM 601 O O . PRO A 1 89 ? 64.548 4.048 2.952 1.00 24.84 77 PRO A O 1
ATOM 605 N N . GLN A 1 90 ? 65.500 2.698 1.429 1.00 25.79 78 GLN A N 1
ATOM 606 C CA . GLN A 1 90 ? 66.433 2.054 2.346 1.00 28.77 78 GLN A CA 1
ATOM 607 C C . GLN A 1 90 ? 67.265 3.004 3.217 1.00 27.74 78 GLN A C 1
ATOM 608 O O . GLN A 1 90 ? 67.554 2.696 4.383 1.00 28.85 78 GLN A O 1
ATOM 614 N N . ASP A 1 91 ? 67.668 4.137 2.661 1.00 30.24 79 ASP A N 1
ATOM 615 C CA . ASP A 1 91 ? 68.514 5.068 3.418 1.00 32.55 79 ASP A CA 1
ATOM 616 C C . ASP A 1 91 ? 67.733 6.164 4.154 1.00 30.44 79 ASP A C 1
ATOM 617 O O . ASP A 1 91 ? 68.331 7.120 4.660 1.00 31.11 79 ASP A O 1
ATOM 622 N N . ASP A 1 92 ? 66.409 6.024 4.211 1.00 28.71 80 ASP A N 1
ATOM 623 C CA . ASP A 1 92 ? 65.559 7.019 4.857 1.00 31.61 80 ASP A CA 1
ATOM 624 C C . ASP A 1 92 ? 65.680 6.916 6.374 1.00 31.43 80 ASP A C 1
ATOM 625 O O . ASP A 1 92 ? 65.660 5.811 6.940 1.00 29.55 80 ASP A O 1
ATOM 630 N N A ASP A 1 93 ? 65.773 8.068 7.031 0.51 32.87 81 ASP A N 1
ATOM 631 N N B ASP A 1 93 ? 65.794 8.058 7.052 0.49 33.70 81 ASP A N 1
ATOM 632 C CA A ASP A 1 93 ? 65.852 8.118 8.489 0.51 34.61 81 ASP A CA 1
ATOM 633 C CA B ASP A 1 93 ? 65.898 8.027 8.515 0.49 37.07 81 ASP A CA 1
ATOM 634 C C A ASP A 1 93 ? 64.634 7.541 9.209 0.51 30.08 81 ASP A C 1
ATOM 635 C C B ASP A 1 93 ? 64.624 7.548 9.230 0.49 32.56 81 ASP A C 1
ATOM 636 O O A ASP A 1 93 ? 64.695 7.218 10.400 0.51 34.23 81 ASP A O 1
ATOM 637 O O B ASP A 1 93 ? 64.644 7.286 10.436 0.49 37.20 81 ASP A O 1
ATOM 646 N N . GLU A 1 94 ? 63.523 7.414 8.493 1.00 32.25 82 GLU A N 1
ATOM 647 C CA . GLU A 1 94 ? 62.305 6.866 9.083 1.00 28.41 82 GLU A CA 1
ATOM 648 C C . GLU A 1 94 ? 62.346 5.340 9.149 1.00 28.10 82 GLU A C 1
ATOM 649 O O . GLU A 1 94 ? 61.381 4.712 9.602 1.00 27.45 82 GLU A O 1
ATOM 655 N N . ARG A 1 95 ? 63.463 4.733 8.747 1.00 21.68 83 ARG A N 1
ATOM 656 C CA . ARG A 1 95 ? 63.526 3.274 8.766 1.00 18.38 83 ARG A CA 1
ATOM 657 C C . ARG A 1 95 ? 63.828 2.733 10.163 1.00 16.08 83 ARG A C 1
ATOM 658 O O . ARG A 1 95 ? 64.778 3.172 10.826 1.00 18.92 83 ARG A O 1
ATOM 666 N N . ASN A 1 96 ? 63.046 1.745 10.577 1.00 15.23 84 ASN A N 1
ATOM 667 C CA . ASN A 1 96 ? 63.303 1.043 11.836 1.00 15.20 84 ASN A CA 1
ATOM 668 C C . ASN A 1 96 ? 64.618 0.269 11.804 1.00 14.59 84 ASN A C 1
ATOM 669 O O . ASN A 1 96 ? 65.402 0.287 12.775 1.00 17.52 84 ASN A O 1
ATOM 674 N N . ASP A 1 97 ? 64.909 -0.408 10.691 1.00 15.54 85 ASP A N 1
ATOM 675 C CA . ASP A 1 97 ? 66.161 -1.154 10.620 1.00 16.51 85 ASP A CA 1
ATOM 676 C C . ASP A 1 97 ? 67.385 -0.240 10.710 1.00 14.34 85 ASP A C 1
ATOM 677 O O . ASP A 1 97 ? 68.339 -0.543 11.455 1.00 16.35 85 ASP A O 1
ATOM 682 N N . LYS A 1 98 ? 67.334 0.899 10.015 1.00 16.49 86 LYS A N 1
ATOM 683 C CA . LYS A 1 98 ? 68.433 1.870 10.082 1.00 17.59 86 LYS A CA 1
ATOM 684 C C . LYS A 1 98 ? 68.655 2.343 11.513 1.00 15.77 86 LYS A C 1
ATOM 685 O O . LYS A 1 98 ? 69.792 2.397 12.002 1.00 16.91 86 LYS A O 1
ATOM 691 N N . GLN A 1 99 ? 67.570 2.690 12.185 1.00 16.43 87 GLN A N 1
ATOM 692 C CA . GLN A 1 99 ? 67.695 3.172 13.552 1.00 16.33 87 GLN A CA 1
ATOM 693 C C . GLN A 1 99 ? 68.255 2.095 14.484 1.00 14.96 87 GLN A C 1
ATOM 694 O O . GLN A 1 99 ? 69.082 2.398 15.351 1.00 15.70 87 GLN A O 1
ATOM 700 N N . ALA A 1 100 ? 67.836 0.846 14.303 1.00 14.31 88 ALA A N 1
ATOM 701 C CA . ALA A 1 100 ? 68.344 -0.266 15.115 1.00 14.43 88 ALA A CA 1
ATOM 702 C C . ALA A 1 100 ? 69.803 -0.527 14.836 1.00 14.53 88 ALA A C 1
ATOM 703 O O . ALA A 1 100 ? 70.546 -0.902 15.725 1.00 15.29 88 ALA A O 1
ATOM 705 N N . ARG A 1 101 ? 70.235 -0.364 13.587 1.00 15.26 89 ARG A N 1
ATOM 706 C CA . ARG A 1 101 ? 71.641 -0.557 13.237 1.00 16.66 89 ARG A CA 1
ATOM 707 C C . ARG A 1 101 ? 72.484 0.515 13.915 1.00 18.03 89 ARG A C 1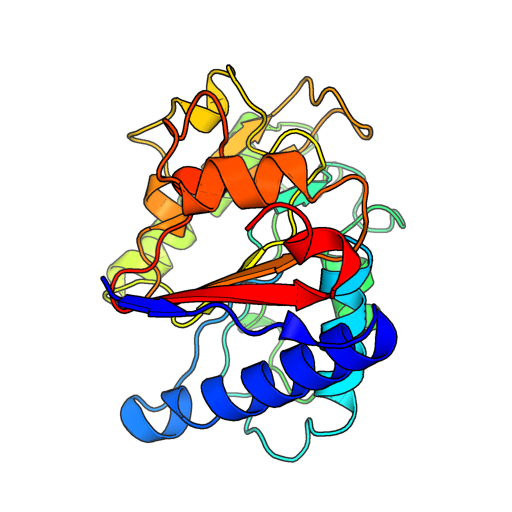
ATOM 708 O O . ARG A 1 101 ? 73.535 0.222 14.483 1.00 17.32 89 ARG A O 1
ATOM 716 N N . GLU A 1 102 ? 72.029 1.767 13.863 1.00 16.85 90 GLU A N 1
ATOM 717 C CA . GLU A 1 102 ? 72.770 2.847 14.504 1.00 19.42 90 GLU A CA 1
ATOM 718 C C . GLU A 1 102 ? 72.813 2.693 16.028 1.00 15.70 90 GLU A C 1
ATOM 719 O O . GLU A 1 102 ? 73.826 3.009 16.666 1.00 18.73 90 GLU A O 1
ATOM 725 N N . ALA A 1 103 ? 71.721 2.196 16.620 1.00 16.74 91 ALA A N 1
ATOM 726 C CA . ALA A 1 103 ? 71.655 2.065 18.075 1.00 17.01 91 ALA A CA 1
ATOM 727 C C . ALA A 1 103 ? 72.444 0.872 18.577 1.00 15.66 91 ALA A C 1
ATOM 728 O O . ALA A 1 103 ? 73.034 0.922 19.663 1.00 16.80 91 ALA A O 1
ATOM 730 N N . LEU A 1 104 ? 72.440 -0.218 17.815 1.00 16.78 92 LEU A N 1
ATOM 731 C CA . LEU A 1 104 ? 72.947 -1.495 18.313 1.00 15.22 92 LEU A CA 1
ATOM 732 C C . LEU A 1 104 ? 73.623 -2.378 17.270 1.00 16.57 92 LEU A C 1
ATOM 733 O O . LEU A 1 104 ? 74.755 -2.826 17.478 1.00 16.73 92 LEU A O 1
ATOM 738 N N . LEU A 1 105 ? 72.917 -2.677 16.174 1.00 15.81 93 LEU A N 1
ATOM 739 C CA . LEU A 1 105 ? 73.364 -3.798 15.326 1.00 15.03 93 LEU A CA 1
ATOM 740 C C . LEU A 1 105 ? 74.716 -3.568 14.637 1.00 16.96 93 LEU A C 1
ATOM 741 O O . LEU A 1 105 ? 75.436 -4.532 14.359 1.00 19.28 93 LEU A O 1
ATOM 746 N N . ASP A 1 106 ? 75.067 -2.312 14.361 1.00 16.64 94 ASP A N 1
ATOM 747 C CA . ASP A 1 106 ? 76.346 -2.005 13.738 1.00 18.49 94 ASP A CA 1
ATOM 748 C C . ASP A 1 106 ? 77.504 -2.138 14.724 1.00 18.60 94 ASP A C 1
ATOM 749 O O . ASP A 1 106 ? 78.664 -2.088 14.311 1.00 20.40 94 ASP A O 1
ATOM 754 N N . HIS A 1 107 ? 77.168 -2.303 16.011 1.00 16.74 95 HIS A N 1
ATOM 755 C CA . HIS A 1 107 ? 78.141 -2.272 17.099 1.00 18.58 95 HIS A CA 1
ATOM 756 C C . HIS A 1 107 ? 78.409 -3.648 17.684 1.00 17.88 95 HIS A C 1
ATOM 757 O O . HIS A 1 107 ? 79.126 -3.767 18.684 1.00 18.72 95 HIS A O 1
ATOM 764 N N . ILE A 1 108 ? 77.810 -4.679 17.101 1.00 18.63 96 ILE A N 1
ATOM 765 C CA . ILE A 1 108 ? 77.916 -6.024 17.656 1.00 18.53 96 ILE A CA 1
ATOM 766 C C . ILE A 1 108 ? 78.295 -7.081 16.624 1.00 19.75 96 ILE A C 1
ATOM 767 O O . ILE A 1 108 ? 78.034 -6.920 15.421 1.00 21.19 96 ILE A O 1
ATOM 772 N N . GLY A 1 109 ? 78.859 -8.188 17.106 1.00 20.51 97 GLY A N 1
ATOM 773 C CA . GLY A 1 109 ? 79.314 -9.284 16.254 1.00 20.95 97 GLY A CA 1
ATOM 774 C C . GLY A 1 109 ? 78.194 -10.193 15.751 1.00 21.69 97 GLY A C 1
ATOM 775 O O . GLY A 1 109 ? 78.331 -11.426 15.737 1.00 23.89 97 GLY A O 1
ATOM 776 N N . ILE A 1 110 ? 77.081 -9.609 15.320 1.00 21.23 98 ILE A N 1
ATOM 777 C CA . ILE A 1 110 ? 76.007 -10.390 14.709 1.00 22.16 98 ILE A CA 1
ATOM 778 C C . ILE A 1 110 ? 76.266 -10.628 13.212 1.00 20.14 98 ILE A C 1
ATOM 779 O O . ILE A 1 110 ? 76.574 -9.691 12.479 1.00 24.58 98 ILE A O 1
ATOM 784 N N . PRO A 1 111 ? 76.213 -11.894 12.767 1.00 21.06 99 PRO A N 1
ATOM 785 C CA . PRO A 1 111 ? 76.372 -12.132 11.325 1.00 22.66 99 PRO A CA 1
ATOM 786 C C . PRO A 1 111 ? 75.219 -11.498 10.553 1.00 24.09 99 PRO A C 1
ATOM 787 O O . PRO A 1 111 ? 74.066 -11.602 10.991 1.00 24.47 99 PRO A O 1
ATOM 791 N N . PRO A 1 112 ? 75.518 -10.847 9.415 1.00 25.70 100 PRO A N 1
ATOM 792 C CA . PRO A 1 112 ? 74.480 -10.186 8.611 1.00 27.01 100 PRO A CA 1
ATOM 793 C C . PRO A 1 112 ? 73.324 -11.105 8.247 1.00 28.30 100 PRO A C 1
ATOM 794 O O . PRO A 1 112 ? 72.174 -10.653 8.181 1.00 27.92 100 PRO A O 1
ATOM 798 N N . VAL A 1 113 ? 73.614 -12.382 8.013 1.00 25.03 101 VAL A N 1
ATOM 799 C CA . VAL A 1 113 ? 72.537 -13.298 7.631 1.00 26.87 101 VAL A CA 1
ATOM 800 C C . VAL A 1 113 ? 71.627 -13.677 8.813 1.00 26.83 101 VAL A C 1
ATOM 801 O O . VAL A 1 113 ? 70.592 -14.333 8.623 1.00 27.55 101 VAL A O 1
ATOM 805 N N . ASN A 1 114 ? 72.013 -13.272 10.021 1.00 22.03 102 ASN A N 1
ATOM 806 C CA . ASN A 1 114 ? 71.142 -13.449 11.193 1.00 19.39 102 ASN A CA 1
ATOM 807 C C . ASN A 1 114 ? 70.153 -12.304 11.371 1.00 18.19 102 ASN A C 1
ATOM 808 O O . ASN A 1 114 ? 69.319 -12.339 12.288 1.00 19.23 102 ASN A O 1
ATOM 813 N N . VAL A 1 115 ? 70.268 -11.270 10.538 1.00 20.91 103 VAL A N 1
ATOM 814 C CA . VAL A 1 115 ? 69.440 -10.070 10.648 1.00 19.83 103 VAL A CA 1
ATOM 815 C C . VAL A 1 115 ? 68.473 -10.058 9.471 1.00 18.24 103 VAL A C 1
ATOM 816 O O . VAL A 1 115 ? 68.906 -10.118 8.293 1.00 21.94 103 VAL A O 1
ATOM 820 N N . HIS A 1 116 ? 67.181 -9.994 9.766 1.00 15.16 104 HIS A N 1
ATOM 821 C CA . HIS A 1 116 ? 66.144 -10.136 8.751 1.00 15.18 104 HIS A CA 1
ATOM 822 C C . HIS A 1 116 ? 65.300 -8.887 8.675 1.00 14.94 104 HIS A C 1
ATOM 823 O O . HIS A 1 116 ? 64.268 -8.789 9.333 1.00 15.80 104 HIS A O 1
ATOM 830 N N . ALA A 1 117 ? 65.741 -7.900 7.895 1.00 16.86 105 ALA A N 1
ATOM 831 C CA . ALA A 1 117 ? 65.009 -6.655 7.746 1.00 17.75 105 ALA A CA 1
ATOM 832 C C . ALA A 1 117 ? 63.830 -6.830 6.810 1.00 15.20 105 ALA A C 1
ATOM 833 O O . ALA A 1 117 ? 63.887 -7.610 5.844 1.00 18.56 105 ALA A O 1
ATOM 835 N N . MET A 1 118 ? 62.776 -6.070 7.066 1.00 14.65 106 MET A N 1
ATOM 836 C CA . MET A 1 118 ? 61.681 -5.966 6.122 1.00 13.79 106 MET A CA 1
ATOM 837 C C . MET A 1 118 ? 62.135 -5.129 4.924 1.00 15.41 106 MET A C 1
ATOM 838 O O . MET A 1 118 ? 63.048 -4.332 5.027 1.00 16.36 106 MET A O 1
ATOM 843 N N . ALA A 1 119 ? 61.465 -5.312 3.791 1.00 15.12 107 ALA A N 1
ATOM 844 C CA . ALA A 1 119 ? 61.911 -4.660 2.548 1.00 17.32 107 ALA A CA 1
ATOM 845 C C . ALA A 1 119 ? 61.767 -3.141 2.588 1.00 17.93 107 ALA A C 1
ATOM 846 O O . ALA A 1 119 ? 60.947 -2.582 3.338 1.00 17.52 107 ALA A O 1
ATOM 848 N N . ALA A 1 120 ? 62.576 -2.468 1.775 1.00 19.23 108 ALA A N 1
ATOM 849 C CA . ALA A 1 120 ? 62.442 -1.024 1.549 1.00 21.72 108 ALA A CA 1
ATOM 850 C C . ALA A 1 120 ? 61.743 -0.788 0.201 1.00 20.10 108 ALA A C 1
ATOM 851 O O . ALA A 1 120 ? 61.693 -1.700 -0.624 1.00 23.95 108 ALA A O 1
ATOM 853 N N . SER A 1 121 ? 61.213 0.421 -0.008 1.00 19.71 109 SER A N 1
ATOM 854 C CA . SER A 1 121 ? 60.403 0.729 -1.217 1.00 20.07 109 SER A CA 1
ATOM 855 C C . SER A 1 121 ? 61.237 0.845 -2.488 1.00 25.79 109 SER A C 1
ATOM 856 O O . SER A 1 121 ? 60.709 0.809 -3.603 1.00 26.97 109 SER A O 1
ATOM 859 N N . ASP A 1 122 ? 62.543 0.956 -2.314 1.00 23.67 110 ASP A N 1
ATOM 860 C CA . ASP A 1 122 ? 63.444 0.984 -3.452 1.00 24.93 110 ASP A CA 1
ATOM 861 C C . ASP A 1 122 ? 64.228 -0.307 -3.464 1.00 23.52 110 ASP A C 1
ATOM 862 O O . ASP A 1 122 ? 65.332 -0.351 -3.969 1.00 30.71 110 ASP A O 1
ATOM 867 N N . GLY A 1 123 ? 63.647 -1.356 -2.882 1.00 25.56 111 GLY A N 1
ATOM 868 C CA . GLY A 1 123 ? 64.294 -2.655 -2.822 1.00 20.55 111 GLY A CA 1
ATOM 869 C C . GLY A 1 123 ? 63.820 -3.631 -3.887 1.00 24.03 111 GLY A C 1
ATOM 870 O O . GLY A 1 123 ? 63.316 -3.252 -4.958 1.00 26.50 111 GLY A O 1
ATOM 871 N N . GLU A 1 124 ? 63.965 -4.914 -3.578 1.00 23.36 112 GLU A N 1
ATOM 872 C CA . GLU A 1 124 ? 63.822 -5.944 -4.574 1.00 26.07 112 GLU A CA 1
ATOM 873 C C . GLU A 1 124 ? 62.395 -6.130 -5.090 1.00 23.97 112 GLU A C 1
ATOM 874 O O . GLU A 1 124 ? 62.205 -6.711 -6.172 1.00 26.39 112 GLU A O 1
ATOM 880 N N . PHE A 1 125 ? 61.401 -5.701 -4.321 1.00 27.19 113 PHE A N 1
ATOM 881 C CA . PHE A 1 125 ? 60.015 -5.822 -4.752 1.00 25.37 113 PHE A CA 1
ATOM 882 C C . PHE A 1 125 ? 59.549 -4.532 -5.401 1.00 27.46 113 PHE A C 1
ATOM 883 O O . PHE A 1 125 ? 58.382 -4.429 -5.767 1.00 26.71 113 PHE A O 1
ATOM 891 N N . GLY A 1 126 ? 60.439 -3.542 -5.531 1.00 25.78 114 GLY A N 1
ATOM 892 C CA . GLY A 1 126 ? 60.030 -2.211 -5.966 1.00 24.40 114 GLY A CA 1
ATOM 893 C C . GLY A 1 126 ? 59.073 -1.583 -4.967 1.00 23.17 114 GLY A C 1
ATOM 894 O O . GLY A 1 126 ? 59.111 -1.922 -3.771 1.00 25.00 114 GLY A O 1
ATOM 895 N N . ASP A 1 127 ? 58.212 -0.669 -5.415 1.00 24.00 115 ASP A N 1
ATOM 896 C CA . ASP A 1 127 ? 57.270 -0.024 -4.496 1.00 24.50 115 ASP A CA 1
ATOM 897 C C . ASP A 1 127 ? 55.972 -0.839 -4.362 1.00 25.01 115 ASP A C 1
ATOM 898 O O . ASP A 1 127 ? 54.878 -0.273 -4.229 1.00 30.28 115 ASP A O 1
ATOM 903 N N . ASP A 1 128 ? 56.097 -2.158 -4.432 1.00 25.22 116 ASP A N 1
ATOM 904 C CA . ASP A 1 128 ? 54.953 -3.073 -4.349 1.00 25.26 116 ASP A CA 1
ATOM 905 C C . ASP A 1 128 ? 54.777 -3.564 -2.919 1.00 25.20 116 ASP A C 1
ATOM 906 O O . ASP A 1 128 ? 55.392 -4.537 -2.515 1.00 23.62 116 ASP A O 1
ATOM 911 N N . LEU A 1 129 ? 53.901 -2.895 -2.192 1.00 21.18 117 LEU A N 1
ATOM 912 C CA . LEU A 1 129 ? 53.764 -3.131 -0.762 1.00 19.63 117 LEU A CA 1
ATOM 913 C C . LEU A 1 129 ? 53.258 -4.546 -0.463 1.00 19.78 117 LEU A C 1
ATOM 914 O O . LEU A 1 129 ? 53.769 -5.224 0.446 1.00 19.38 117 LEU A O 1
ATOM 919 N N . GLU A 1 130 ? 52.259 -5.007 -1.209 1.00 21.78 118 GLU A N 1
ATOM 920 C CA . GLU A 1 130 ? 51.671 -6.323 -0.962 1.00 21.99 118 GLU A CA 1
ATOM 921 C C . GLU A 1 130 ? 52.713 -7.436 -1.186 1.00 20.30 118 GLU A C 1
ATOM 922 O O . GLU A 1 130 ? 52.827 -8.386 -0.401 1.00 21.13 118 GLU A O 1
ATOM 925 N N . ALA A 1 131 ? 53.503 -7.308 -2.247 1.00 20.80 119 ALA A N 1
ATOM 926 C CA . ALA A 1 131 ? 54.554 -8.283 -2.514 1.00 18.71 119 ALA A CA 1
ATOM 927 C C . ALA A 1 131 ? 55.631 -8.279 -1.422 1.00 19.96 119 ALA A C 1
ATOM 928 O O . ALA A 1 131 ? 56.116 -9.341 -1.020 1.00 20.07 119 ALA A O 1
ATOM 930 N N . ALA A 1 132 ? 56.026 -7.088 -0.989 1.00 18.00 120 ALA A N 1
ATOM 931 C CA . ALA A 1 132 ? 57.007 -6.970 0.100 1.00 19.86 120 ALA A CA 1
ATOM 932 C C . ALA A 1 132 ? 56.511 -7.605 1.415 1.00 17.64 120 ALA A C 1
ATOM 933 O O . ALA A 1 132 ? 57.271 -8.303 2.082 1.00 19.09 120 ALA A O 1
ATOM 935 N N . ALA A 1 133 ? 55.240 -7.404 1.754 1.00 16.75 121 ALA A N 1
ATOM 936 C CA . ALA A 1 133 ? 54.679 -8.004 2.969 1.00 17.27 121 ALA A CA 1
ATOM 937 C C . ALA A 1 133 ? 54.646 -9.525 2.836 1.00 17.02 121 ALA A C 1
ATOM 938 O O . ALA A 1 133 ? 54.989 -10.253 3.764 1.00 17.92 121 ALA A O 1
ATOM 940 N N . ALA A 1 134 ? 54.228 -10.026 1.670 1.00 17.22 122 ALA A N 1
ATOM 941 C CA . ALA A 1 134 ? 54.142 -11.464 1.494 1.00 17.23 122 ALA A CA 1
ATOM 942 C C . ALA A 1 134 ? 55.539 -12.104 1.467 1.00 17.97 122 ALA A C 1
ATOM 943 O O . ALA A 1 134 ? 55.714 -13.259 1.879 1.00 20.03 122 ALA A O 1
ATOM 945 N N . GLY A 1 135 ? 56.523 -11.349 0.986 1.00 17.38 123 GLY A N 1
ATOM 946 C CA . GLY A 1 135 ? 57.908 -11.769 1.086 1.00 17.58 123 GLY A CA 1
ATOM 947 C C . GLY A 1 135 ? 58.344 -11.988 2.536 1.00 17.81 123 GLY A C 1
ATOM 948 O O . GLY A 1 135 ? 58.939 -13.029 2.851 1.00 18.68 123 GLY A O 1
ATOM 949 N N . TYR A 1 136 ? 58.035 -11.043 3.415 1.00 16.88 124 TYR A N 1
ATOM 950 C CA . TYR A 1 136 ? 58.441 -11.228 4.812 1.00 16.08 124 TYR A CA 1
ATOM 951 C C . TYR A 1 136 ? 57.634 -12.360 5.439 1.00 18.66 124 TYR A C 1
ATOM 952 O O . TYR A 1 136 ? 58.153 -13.103 6.274 1.00 20.03 124 TYR A O 1
ATOM 961 N N . ALA A 1 137 ? 56.373 -12.506 5.040 1.00 18.32 125 ALA A N 1
ATOM 962 C CA . ALA A 1 137 ? 55.539 -13.592 5.559 1.00 19.51 125 ALA A CA 1
ATOM 963 C C . ALA A 1 137 ? 56.119 -14.957 5.240 1.00 22.69 125 ALA A C 1
ATOM 964 O O . ALA A 1 137 ? 56.066 -15.880 6.060 1.00 23.21 125 ALA A O 1
ATOM 966 N N A GLN A 1 138 ? 56.655 -15.110 4.028 0.67 21.99 126 GLN A N 1
ATOM 967 N N B GLN A 1 138 ? 56.664 -15.085 4.034 0.33 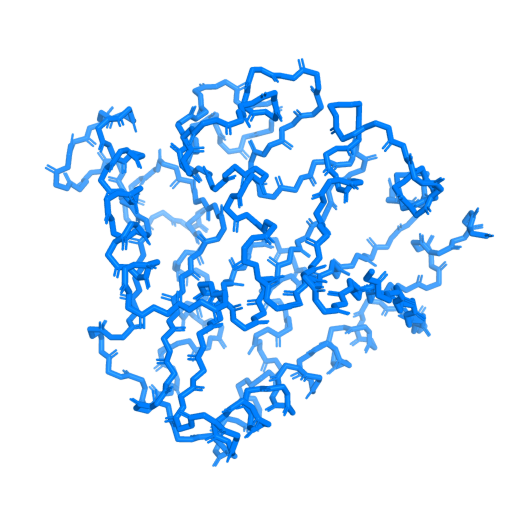22.88 126 GLN A N 1
ATOM 968 C CA A GLN A 1 138 ? 57.264 -16.376 3.659 0.67 25.34 126 GLN A CA 1
ATOM 969 C CA B GLN A 1 138 ? 57.278 -16.329 3.617 0.33 24.55 126 GLN A CA 1
ATOM 970 C C A GLN A 1 138 ? 58.490 -16.623 4.521 0.67 26.28 126 GLN A C 1
ATOM 971 C C B GLN A 1 138 ? 58.492 -16.614 4.486 0.33 25.20 126 GLN A C 1
ATOM 972 O O A GLN A 1 138 ? 58.758 -17.758 4.916 0.67 29.29 126 GLN A O 1
ATOM 973 O O B GLN A 1 138 ? 58.744 -17.759 4.862 0.33 27.27 126 GLN A O 1
ATOM 984 N N . LEU A 1 139 ? 59.237 -15.564 4.814 1.00 24.05 127 LEU A N 1
ATOM 985 C CA . LEU A 1 139 ? 60.386 -15.701 5.693 1.00 25.60 127 LEU A CA 1
ATOM 986 C C . LEU A 1 139 ? 59.963 -16.171 7.091 1.00 27.09 127 LEU A C 1
ATOM 987 O O . LEU A 1 139 ? 60.606 -17.020 7.684 1.00 30.69 127 LEU A O 1
ATOM 992 N N . LEU A 1 140 ? 58.876 -15.621 7.611 1.00 24.46 128 LEU A N 1
ATOM 993 C CA . LEU A 1 140 ? 58.395 -16.054 8.918 1.00 24.90 128 LEU A CA 1
ATOM 994 C C . LEU A 1 140 ? 57.885 -17.470 8.878 1.00 27.52 128 LEU A C 1
ATOM 995 O O . LEU A 1 140 ? 58.059 -18.209 9.835 1.00 33.73 128 LEU A O 1
ATOM 1000 N N . SER A 1 141 ? 57.245 -17.852 7.769 1.00 33.34 129 SER A N 1
ATOM 1001 C CA . SER A 1 141 ? 56.834 -19.236 7.583 1.00 35.29 129 SER A CA 1
ATOM 1002 C C . SER A 1 141 ? 58.065 -20.137 7.672 1.00 36.58 129 SER A C 1
ATOM 1003 O O . SER A 1 141 ? 58.016 -21.208 8.277 1.00 43.58 129 SER A O 1
ATOM 1006 N N . ALA A 1 142 ? 59.174 -19.678 7.089 1.00 42.43 130 ALA A N 1
ATOM 1007 C CA . ALA A 1 142 ? 60.456 -20.382 7.188 1.00 43.11 130 ALA A CA 1
ATOM 1008 C C . ALA A 1 142 ? 60.964 -20.455 8.633 1.00 45.19 130 ALA A C 1
ATOM 1009 O O . ALA A 1 142 ? 61.400 -21.512 9.092 1.00 45.93 130 ALA A O 1
ATOM 1011 N N . ASP A 1 143 ? 60.911 -19.337 9.350 1.00 45.26 131 ASP A N 1
ATOM 1012 C CA . ASP A 1 143 ? 61.267 -19.344 10.768 1.00 43.85 131 ASP A CA 1
ATOM 1013 C C . ASP A 1 143 ? 60.321 -20.265 11.531 1.00 46.03 131 ASP A C 1
ATOM 1014 O O . ASP A 1 143 ? 60.750 -21.057 12.374 1.00 47.48 131 ASP A O 1
ATOM 1019 N N . PHE A 1 144 ? 59.029 -20.155 11.228 1.00 43.69 132 PHE A N 1
ATOM 1020 C CA . PHE A 1 144 ? 58.013 -20.927 11.937 1.00 41.77 132 PHE A CA 1
ATOM 1021 C C . PHE A 1 144 ? 58.086 -22.405 11.566 1.00 53.13 132 PHE A C 1
ATOM 1022 O O . PHE A 1 144 ? 57.608 -23.255 12.322 1.00 54.08 132 PHE A O 1
ATOM 1030 N N . ASP A 1 145 ? 58.684 -22.723 10.417 1.00 63.69 133 ASP A N 1
ATOM 1031 C CA . ASP A 1 145 ? 58.900 -24.132 10.079 1.00 78.67 133 ASP A CA 1
ATOM 1032 C C . ASP A 1 145 ? 60.047 -24.730 10.905 1.00 87.15 133 ASP A C 1
ATOM 1033 O O . ASP A 1 145 ? 60.147 -25.948 11.063 1.00 88.55 133 ASP A O 1
ATOM 1038 N N . SER A 1 146 ? 60.894 -23.852 11.441 1.00 91.30 134 SER A N 1
ATOM 1039 C CA . SER A 1 146 ? 62.125 -24.248 12.122 1.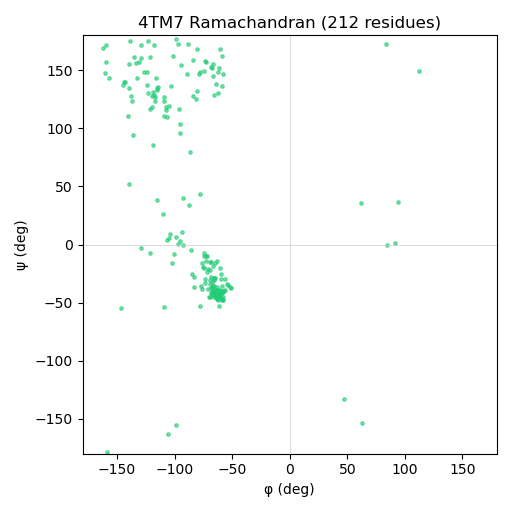00 92.98 134 SER A CA 1
ATOM 1040 C C . SER A 1 146 ? 62.038 -24.208 13.652 1.00 89.22 134 SER A C 1
ATOM 1041 O O . SER A 1 146 ? 62.896 -24.771 14.336 1.00 91.23 134 SER A O 1
ATOM 1044 N N . SER A 1 147 ? 61.017 -23.538 14.186 1.00 79.32 135 SER A N 1
ATOM 1045 C CA . SER A 1 147 ? 60.923 -23.305 15.630 1.00 69.24 135 SER A CA 1
ATOM 1046 C C . SER A 1 147 ? 59.491 -23.032 16.118 1.00 63.46 135 SER A C 1
ATOM 1047 O O . SER A 1 147 ? 58.706 -22.370 15.435 1.00 62.16 135 SER A O 1
ATOM 1050 N N . VAL A 1 148 ? 59.174 -23.539 17.312 1.00 58.10 136 VAL A N 1
ATOM 1051 C CA . VAL A 1 148 ? 57.831 -23.455 17.902 1.00 51.95 136 VAL A CA 1
ATOM 1052 C C . VAL A 1 148 ? 57.881 -23.175 19.416 1.00 48.02 136 VAL A C 1
ATOM 1053 O O . VAL A 1 148 ? 58.297 -24.048 20.183 1.00 51.08 136 VAL A O 1
ATOM 1055 N N . PRO A 1 149 ? 57.465 -21.967 19.866 1.00 41.27 137 PRO A N 1
ATOM 1056 C CA . PRO A 1 149 ? 56.990 -20.770 19.147 1.00 31.09 137 PRO A CA 1
ATOM 1057 C C . PRO A 1 149 ? 58.065 -20.235 18.223 1.00 30.05 137 PRO A C 1
ATOM 1058 O O . PRO A 1 149 ? 59.222 -20.664 18.295 1.00 36.61 137 PRO A O 1
ATOM 1062 N N . GLY A 1 150 ? 57.688 -19.311 17.356 1.00 23.52 138 GLY A N 1
ATOM 1063 C CA . GLY A 1 150 ? 58.624 -18.740 16.408 1.00 24.67 138 GLY A CA 1
ATOM 1064 C C . GLY A 1 150 ? 59.612 -17.775 17.000 1.00 23.04 138 GLY A C 1
ATOM 1065 O O . GLY A 1 150 ? 60.739 -17.692 16.508 1.00 25.53 138 GLY A O 1
ATOM 1066 N N . PHE A 1 151 ? 59.199 -17.025 18.028 1.00 17.40 139 PHE A N 1
ATOM 1067 C CA . PHE A 1 151 ? 60.049 -15.990 18.580 1.00 15.50 139 PHE A CA 1
ATOM 1068 C C . PHE A 1 151 ? 60.185 -16.205 20.082 1.00 14.69 139 PHE A C 1
ATOM 1069 O O . PHE A 1 151 ? 59.243 -16.677 20.740 1.00 16.38 139 PHE A O 1
ATOM 1077 N N . ASP A 1 152 ? 61.333 -15.822 20.629 1.00 14.33 140 ASP A N 1
ATOM 1078 C CA . ASP A 1 152 ? 61.501 -15.768 22.079 1.00 15.74 140 ASP A CA 1
ATOM 1079 C C . ASP A 1 152 ? 60.862 -14.536 22.678 1.00 13.46 140 ASP A C 1
ATOM 1080 O O . ASP A 1 152 ? 60.092 -14.645 23.642 1.00 14.00 140 ASP A O 1
ATOM 1085 N N . VAL A 1 153 ? 61.199 -13.362 22.149 1.00 12.59 141 VAL A N 1
ATOM 1086 C CA . VAL A 1 153 ? 60.662 -12.110 22.673 1.00 11.77 141 VAL A CA 1
ATOM 1087 C C . VAL A 1 153 ? 60.311 -11.224 21.486 1.00 10.92 141 VAL A C 1
ATOM 1088 O O . VAL A 1 153 ? 61.148 -10.992 20.598 1.00 12.46 141 VAL A O 1
ATOM 1092 N N . HIS A 1 154 ? 59.073 -10.728 21.460 1.00 10.19 142 HIS A N 1
ATOM 1093 C CA . HIS A 1 154 ? 58.702 -9.705 20.490 1.00 10.27 142 HIS A CA 1
ATOM 1094 C C . HIS A 1 154 ? 58.559 -8.405 21.269 1.00 9.22 142 HIS A C 1
ATOM 1095 O O . HIS A 1 154 ? 57.669 -8.297 22.143 1.00 9.80 142 HIS A O 1
ATOM 1102 N N . LEU A 1 155 ? 59.422 -7.431 20.976 1.00 9.04 143 LEU A N 1
ATOM 1103 C CA . LEU A 1 155 ? 59.321 -6.092 21.569 1.00 9.22 143 LEU A CA 1
ATOM 1104 C C . LEU A 1 155 ? 58.261 -5.272 20.879 1.00 9.03 143 LEU A C 1
ATOM 1105 O O . LEU A 1 155 ? 58.096 -5.391 19.658 1.00 10.17 143 LEU A O 1
ATOM 1110 N N . LEU A 1 156 ? 57.591 -4.409 21.609 1.00 9.92 144 LEU A N 1
ATOM 1111 C CA . LEU A 1 156 ? 56.596 -3.487 21.047 1.00 9.53 144 LEU A CA 1
ATOM 1112 C C . LEU A 1 156 ? 56.616 -2.161 21.737 1.00 10.34 144 LEU A C 1
ATOM 1113 O O . LEU A 1 156 ? 56.755 -2.098 22.963 1.00 12.45 144 LEU A O 1
ATOM 1118 N N . GLY A 1 157 ? 56.478 -1.077 20.990 1.00 10.36 145 GLY A N 1
ATOM 1119 C CA . GLY A 1 157 ? 55.955 0.164 21.529 1.00 11.41 145 GLY A CA 1
ATOM 1120 C C . GLY A 1 157 ? 54.432 0.168 21.411 1.00 10.93 145 GLY A C 1
ATOM 1121 O O . GLY A 1 157 ? 53.824 -0.731 20.812 1.00 13.62 145 GLY A O 1
ATOM 1122 N N . MET A 1 158 ? 53.795 1.167 22.002 1.00 11.25 146 MET A N 1
ATOM 1123 C CA . MET A 1 158 ? 52.351 1.320 21.859 1.00 12.21 146 MET A CA 1
ATOM 1124 C C . MET A 1 158 ? 51.986 2.780 21.685 1.00 12.20 146 MET A C 1
ATOM 1125 O O . MET A 1 158 ? 52.505 3.626 22.405 1.00 14.57 146 MET A O 1
ATOM 1130 N N . GLY A 1 159 ? 51.103 3.087 20.732 1.00 14.88 147 GLY A N 1
ATOM 1131 C CA . GLY A 1 159 ? 50.607 4.445 20.608 1.00 15.72 147 GLY A CA 1
ATOM 1132 C C . GLY A 1 159 ? 49.493 4.774 21.595 1.00 16.08 147 GLY A C 1
ATOM 1133 O O . GLY A 1 159 ? 48.974 3.880 22.275 1.00 17.08 147 GLY A O 1
ATOM 1134 N N . GLY A 1 160 ? 49.157 6.056 21.709 1.00 18.07 148 GLY A N 1
ATOM 1135 C CA . GLY A 1 160 ? 48.104 6.514 22.608 1.00 20.39 148 GLY A CA 1
ATOM 1136 C C . GLY A 1 160 ? 46.734 5.939 22.310 1.00 19.86 148 GLY A C 1
ATOM 1137 O O . GLY A 1 160 ? 45.829 5.958 23.155 1.00 22.26 148 GLY A O 1
ATOM 1138 N N . GLU A 1 161 ? 46.559 5.451 21.092 1.00 19.77 149 GLU A N 1
ATOM 1139 C CA . GLU A 1 161 ? 45.289 4.841 20.695 1.00 20.66 149 GLU A CA 1
ATOM 1140 C C . GLU A 1 161 ? 45.341 3.306 20.783 1.00 19.91 149 GLU A C 1
ATOM 1141 O O . GLU A 1 161 ? 44.381 2.617 20.395 1.00 22.96 149 GLU A O 1
ATOM 1147 N N . GLY A 1 162 ? 46.446 2.788 21.313 1.00 17.79 150 GLY A N 1
ATOM 1148 C CA . GLY A 1 162 ? 46.615 1.354 21.462 1.00 16.58 150 GLY A CA 1
ATOM 1149 C C . GLY A 1 162 ? 47.279 0.612 20.315 1.00 14.84 150 GLY A C 1
ATOM 1150 O O . GLY A 1 162 ? 47.398 -0.622 20.378 1.00 14.41 150 GLY A O 1
ATOM 1151 N N . HIS A 1 163 ? 47.686 1.317 19.257 1.00 13.95 151 HIS A N 1
ATOM 1152 C CA . HIS A 1 163 ? 48.297 0.608 18.138 1.00 12.21 151 HIS A CA 1
ATOM 1153 C C . HIS A 1 163 ? 49.637 -0.012 18.522 1.00 12.01 151 HIS A C 1
ATOM 1154 O O . HIS A 1 163 ? 50.388 0.525 19.354 1.00 13.31 151 HIS A O 1
ATOM 1161 N N . VAL A 1 164 ? 49.935 -1.182 17.952 1.00 11.95 152 VAL A N 1
ATOM 1162 C CA . VAL A 1 164 ? 51.241 -1.839 18.094 1.00 10.99 152 VAL A CA 1
ATOM 1163 C C . VAL A 1 164 ? 51.679 -2.302 16.715 1.00 10.02 152 VAL A C 1
ATOM 1164 O O . VAL A 1 164 ? 50.831 -2.494 15.831 1.00 11.74 152 VAL A O 1
ATOM 1168 N N . ASN A 1 165 ? 52.979 -2.467 16.508 1.00 10.66 153 ASN A N 1
ATOM 1169 C CA . ASN A 1 165 ? 53.495 -2.644 15.139 1.00 9.89 153 ASN A CA 1
ATOM 1170 C C . ASN A 1 165 ? 52.864 -1.569 14.274 1.00 10.82 153 ASN A C 1
ATOM 1171 O O . ASN A 1 165 ? 52.808 -0.410 14.707 1.00 11.48 153 ASN A O 1
ATOM 1176 N N . SER A 1 166 ? 52.328 -1.911 13.084 1.00 11.24 154 SER A N 1
ATOM 1177 C CA . SER A 1 166 ? 51.511 -0.938 12.338 1.00 13.29 154 SER A CA 1
ATOM 1178 C C . SER A 1 166 ? 50.081 -1.443 12.243 1.00 11.65 154 SER A C 1
ATOM 1179 O O . SER A 1 166 ? 49.408 -1.299 11.212 1.00 14.03 154 SER A O 1
ATOM 1182 N N . LEU A 1 167 ? 49.609 -2.054 13.329 1.00 11.77 155 LEU A N 1
ATOM 1183 C CA . LEU A 1 167 ? 48.215 -2.488 13.478 1.00 12.55 155 LEU A CA 1
ATOM 1184 C C . LEU A 1 167 ? 47.448 -1.402 14.218 1.00 13.37 155 LEU A C 1
ATOM 1185 O O . LEU A 1 167 ? 47.596 -1.271 15.434 1.00 13.48 155 LEU A O 1
ATOM 1190 N N . PHE A 1 168 ? 46.648 -0.614 13.502 1.00 13.89 156 PHE A N 1
ATOM 1191 C CA . PHE A 1 168 ? 45.891 0.469 14.115 1.00 14.44 156 PHE A CA 1
ATOM 1192 C C . PHE A 1 168 ? 44.475 -0.005 14.478 1.00 16.95 156 PHE A C 1
ATOM 1193 O O . PHE A 1 168 ? 43.985 -0.970 13.903 1.00 17.51 156 PHE A O 1
ATOM 1201 N N . PRO A 1 169 ? 43.832 0.632 15.474 1.00 17.12 157 PRO A N 1
ATOM 1202 C CA . PRO A 1 169 ? 42.505 0.159 15.904 1.00 16.82 157 PRO A CA 1
ATOM 1203 C C . PRO A 1 169 ? 41.500 0.144 14.780 1.00 17.32 157 PRO A C 1
ATOM 1204 O O . PRO A 1 169 ? 41.540 1.022 13.911 1.00 20.23 157 PRO A O 1
ATOM 1208 N N . ASP A 1 170 ? 40.582 -0.815 14.808 1.00 18.48 158 ASP A N 1
ATOM 1209 C CA . ASP A 1 170 ? 39.414 -0.758 13.935 1.00 21.66 158 ASP A CA 1
ATOM 1210 C C . ASP A 1 170 ? 39.819 -0.787 12.442 1.00 20.56 158 ASP A C 1
ATOM 1211 O O . ASP A 1 170 ? 39.178 -0.152 11.593 1.00 24.67 158 ASP A O 1
ATOM 1216 N N . THR A 1 171 ? 40.869 -1.541 12.111 1.00 20.24 159 THR A N 1
ATOM 1217 C CA . THR A 1 171 ? 41.351 -1.649 10.737 1.00 19.23 159 THR A CA 1
ATOM 1218 C C . THR A 1 171 ? 41.334 -3.104 10.250 1.00 20.40 159 THR A C 1
ATOM 1219 O O . THR A 1 171 ? 41.341 -4.045 11.059 1.00 18.86 159 THR A O 1
ATOM 1223 N N . ASP A 1 172 ? 41.380 -3.304 8.933 1.00 20.61 160 ASP A N 1
ATOM 1224 C CA . ASP A 1 172 ? 41.457 -4.667 8.412 1.00 21.08 160 ASP A CA 1
ATOM 1225 C C . ASP A 1 172 ? 42.771 -5.337 8.805 1.00 17.35 160 ASP A C 1
ATOM 1226 O O . ASP A 1 172 ? 42.805 -6.570 8.966 1.00 18.83 160 ASP A O 1
ATOM 1231 N N . ALA A 1 173 ? 43.840 -4.552 8.994 1.00 17.69 161 ALA A N 1
ATOM 1232 C CA . ALA A 1 173 ? 45.125 -5.136 9.406 1.00 16.52 161 ALA A CA 1
ATOM 1233 C C . ALA A 1 173 ? 45.031 -5.786 10.785 1.00 15.85 161 ALA A C 1
ATOM 1234 O O . ALA A 1 173 ? 45.499 -6.918 10.981 1.00 15.31 161 ALA A O 1
ATOM 1236 N N . VAL A 1 174 ? 44.438 -5.088 11.753 1.00 16.00 162 VAL A N 1
ATOM 1237 C CA . VAL A 1 174 ? 44.315 -5.687 13.085 1.00 14.92 162 VAL A CA 1
ATOM 1238 C C . VAL A 1 174 ? 43.277 -6.812 13.122 1.00 16.28 162 VAL A C 1
ATOM 1239 O O . VAL A 1 174 ? 43.367 -7.729 13.948 1.00 18.02 162 VAL A O 1
ATOM 1243 N N . ARG A 1 175 ? 42.335 -6.783 12.182 1.00 15.91 163 ARG A N 1
ATOM 1244 C CA . ARG A 1 175 ? 41.329 -7.832 12.083 1.00 17.87 163 ARG A CA 1
ATOM 1245 C C . ARG A 1 175 ? 41.894 -9.127 11.461 1.00 19.84 163 ARG A C 1
ATOM 1246 O O . ARG A 1 175 ? 41.251 -10.187 11.544 1.00 23.22 163 ARG A O 1
ATOM 1254 N N . GLU A 1 176 ? 43.064 -9.042 10.818 1.00 17.88 164 GLU A N 1
ATOM 1255 C CA . GLU A 1 176 ? 43.612 -10.176 10.075 1.00 19.35 164 GLU A CA 1
ATOM 1256 C C . GLU A 1 176 ? 43.898 -11.374 10.989 1.00 18.27 164 GLU A C 1
ATOM 1257 O O . GLU A 1 176 ? 44.576 -11.224 12.013 1.00 20.73 164 GLU A O 1
ATOM 1263 N N . THR A 1 177 ? 43.436 -12.560 10.604 1.00 20.92 165 THR A N 1
ATOM 1264 C CA . THR A 1 177 ? 43.634 -13.752 11.427 1.00 23.41 165 THR A CA 1
ATOM 1265 C C . THR A 1 177 ? 44.384 -14.854 10.693 1.00 26.14 165 THR A C 1
ATOM 1266 O O . THR A 1 177 ? 44.738 -15.868 11.302 1.00 28.84 165 THR A O 1
ATOM 1270 N N . GLU A 1 178 ? 44.625 -14.676 9.395 1.00 27.63 166 GLU A N 1
ATOM 1271 C CA . GLU A 1 178 ? 45.254 -15.736 8.608 1.00 30.43 166 GLU A CA 1
ATOM 1272 C C . GLU A 1 178 ? 46.692 -15.427 8.195 1.00 26.33 166 GLU A C 1
ATOM 1273 O O . GLU A 1 178 ? 47.615 -16.215 8.443 1.00 31.28 166 GLU A O 1
ATOM 1276 N N . ARG A 1 179 ? 46.891 -14.284 7.558 1.00 21.56 167 ARG A N 1
ATOM 1277 C CA . ARG A 1 179 ? 48.224 -13.942 7.121 1.00 20.65 167 ARG A CA 1
ATOM 1278 C C . ARG A 1 179 ? 49.097 -13.520 8.299 1.00 18.10 167 ARG A C 1
ATOM 1279 O O . ARG A 1 179 ? 48.601 -12.939 9.285 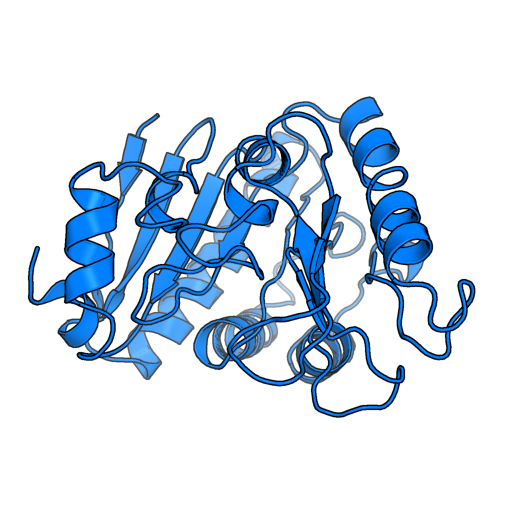1.00 19.52 167 ARG A O 1
ATOM 1287 N N . LEU A 1 180 ? 50.399 -13.793 8.191 1.00 15.91 168 LEU A N 1
ATOM 1288 C CA . LEU A 1 180 ? 51.371 -13.436 9.231 1.00 14.33 168 LEU A CA 1
ATOM 1289 C C . LEU A 1 180 ? 51.904 -11.993 9.127 1.00 14.37 168 LEU A C 1
ATOM 1290 O O . LEU A 1 180 ? 52.385 -11.407 10.112 1.00 14.26 168 LEU A O 1
ATOM 1295 N N . VAL A 1 181 ? 51.870 -11.438 7.910 1.00 13.82 169 VAL A N 1
ATOM 1296 C CA . VAL A 1 181 ? 52.408 -10.123 7.627 1.00 13.43 169 VAL A CA 1
ATOM 1297 C C . VAL A 1 181 ? 51.507 -9.504 6.590 1.00 14.34 169 VAL A C 1
ATOM 1298 O O . VAL A 1 181 ? 51.079 -10.199 5.647 1.00 16.68 169 VAL A O 1
ATOM 1302 N N . VAL A 1 182 ? 51.171 -8.222 6.751 1.00 13.66 170 VAL A N 1
ATOM 1303 C CA . VAL A 1 182 ? 50.390 -7.501 5.736 1.00 14.16 170 VAL A CA 1
ATOM 1304 C C . VAL A 1 182 ? 50.963 -6.134 5.469 1.00 14.15 170 VAL A C 1
ATOM 1305 O O . VAL A 1 182 ? 51.767 -5.588 6.259 1.00 13.76 170 VAL A O 1
ATOM 1309 N N . GLY A 1 183 ? 50.590 -5.560 4.335 1.00 16.10 171 GLY A N 1
ATOM 1310 C CA . GLY A 1 183 ? 50.904 -4.181 4.040 1.00 18.22 171 GLY A CA 1
ATOM 1311 C C . GLY A 1 183 ? 49.815 -3.261 4.562 1.00 17.99 171 GLY A C 1
ATOM 1312 O O . GLY A 1 183 ? 48.624 -3.613 4.557 1.00 22.80 171 GLY A O 1
ATOM 1313 N N . VAL A 1 184 ? 50.215 -2.075 4.984 1.00 16.67 172 VAL A N 1
ATOM 1314 C CA . VAL A 1 184 ? 49.305 -1.045 5.430 1.00 17.55 172 VAL A CA 1
ATOM 1315 C C . VAL A 1 184 ? 49.571 0.142 4.528 1.00 18.77 172 VAL A C 1
ATOM 1316 O O . VAL A 1 184 ? 50.694 0.661 4.499 1.00 19.75 172 VAL A O 1
ATOM 1320 N N . SER A 1 185 ? 48.581 0.543 3.737 1.00 21.13 173 SER A N 1
ATOM 1321 C CA . SER A 1 185 ? 48.837 1.599 2.755 1.00 23.16 173 SER A CA 1
ATOM 1322 C C . SER A 1 185 ? 48.343 2.973 3.217 1.00 27.03 173 SER A C 1
ATOM 1323 O O . SER A 1 185 ? 48.599 3.997 2.571 1.00 31.76 173 SER A O 1
ATOM 1326 N N . ASP A 1 186 ? 47.620 2.997 4.329 1.00 27.35 174 ASP A N 1
ATOM 1327 C CA . ASP A 1 186 ? 46.989 4.236 4.766 1.00 31.76 174 ASP A CA 1
ATOM 1328 C C . ASP A 1 186 ? 47.073 4.425 6.268 1.00 28.45 174 ASP A C 1
ATOM 1329 O O . ASP A 1 186 ? 46.058 4.655 6.925 1.00 32.35 174 ASP A O 1
ATOM 1331 N N . SER A 1 187 ? 48.284 4.323 6.815 1.00 25.46 175 SER A N 1
ATOM 1332 C CA . SER A 1 187 ? 48.483 4.556 8.236 1.00 24.12 175 SER A CA 1
ATOM 1333 C C . SER A 1 187 ? 48.022 5.968 8.582 1.00 28.18 175 SER A C 1
ATOM 1334 O O . SER A 1 187 ? 48.294 6.912 7.833 1.00 32.17 175 SER A O 1
ATOM 1337 N N . PRO A 1 188 ? 47.300 6.120 9.706 1.00 29.22 176 PRO A N 1
ATOM 1338 C CA . PRO A 1 188 ? 46.858 7.452 10.129 1.00 31.03 176 PRO A CA 1
ATOM 1339 C C . PRO A 1 188 ? 48.033 8.263 10.659 1.00 29.71 176 PRO A C 1
ATOM 1340 O O . PRO A 1 188 ? 47.908 9.448 10.899 1.00 35.67 176 PRO A O 1
ATOM 1344 N N . LYS A 1 189 ? 49.170 7.608 10.842 1.00 26.73 177 LYS A N 1
ATOM 1345 C CA . LYS A 1 189 ? 50.386 8.289 11.250 1.00 29.69 177 LYS A CA 1
ATOM 1346 C C . LYS A 1 189 ? 51.448 8.121 10.189 1.00 30.63 177 LYS A C 1
ATOM 1347 O O . LYS A 1 189 ? 51.728 7.011 9.774 1.00 29.99 177 LYS A O 1
ATOM 1353 N N . PRO A 1 190 ? 52.083 9.223 9.792 1.00 30.37 178 PRO A N 1
ATOM 1354 C CA . PRO A 1 190 ? 53.104 9.141 8.741 1.00 29.96 178 PRO A CA 1
ATOM 1355 C C . PRO A 1 190 ? 54.368 8.377 9.177 1.00 27.46 178 PRO A C 1
ATOM 1356 O O . PRO A 1 190 ? 54.701 8.323 10.360 1.00 30.23 178 PRO A O 1
ATOM 1360 N N . PRO A 1 191 ? 55.065 7.748 8.220 1.00 23.59 179 PRO A N 1
ATOM 1361 C CA . PRO A 1 191 ? 54.687 7.688 6.811 1.00 23.86 179 PRO A CA 1
ATOM 1362 C C . PRO A 1 191 ? 53.514 6.746 6.587 1.00 22.39 179 PRO A C 1
ATOM 1363 O O . PRO A 1 191 ? 53.264 5.864 7.394 1.00 22.25 179 PRO A O 1
ATOM 1367 N N . PRO A 1 192 ? 52.793 6.930 5.479 1.00 22.74 180 PRO A N 1
ATOM 1368 C CA . PRO A 1 192 ? 51.532 6.221 5.224 1.00 23.10 180 PRO A CA 1
ATOM 1369 C C . PRO A 1 192 ? 51.684 4.723 4.975 1.00 19.68 180 PRO A C 1
ATOM 1370 O O . PRO A 1 192 ? 50.752 3.974 5.270 1.00 20.07 180 PRO A O 1
ATOM 1374 N N . ARG A 1 193 ? 52.825 4.284 4.450 1.00 19.75 181 ARG A N 1
ATOM 1375 C CA . ARG A 1 193 ? 52.950 2.892 4.028 1.00 18.98 181 ARG A CA 1
ATOM 1376 C C . ARG A 1 193 ? 53.877 2.121 4.949 1.00 16.14 181 ARG A C 1
ATOM 1377 O O . ARG A 1 193 ? 55.032 2.542 5.160 1.00 17.28 181 ARG A O 1
ATOM 1385 N N . ARG A 1 194 ? 53.390 0.984 5.463 1.00 14.78 182 ARG A N 1
ATOM 1386 C CA . ARG A 1 194 ? 54.193 0.148 6.378 1.00 14.90 182 ARG A CA 1
ATOM 1387 C C . ARG A 1 194 ? 54.000 -1.321 6.069 1.00 15.03 182 ARG A C 1
ATOM 1388 O O . ARG A 1 194 ? 52.970 -1.714 5.533 1.00 16.08 182 ARG A O 1
ATOM 1396 N N . ILE A 1 195 ? 54.977 -2.150 6.426 1.00 14.51 183 ILE A N 1
ATOM 1397 C CA . ILE A 1 195 ? 54.842 -3.604 6.456 1.00 13.69 183 ILE A CA 1
ATOM 1398 C C . ILE A 1 195 ? 54.693 -3.966 7.938 1.00 12.01 183 ILE A C 1
ATOM 1399 O O . ILE A 1 195 ? 55.418 -3.409 8.778 1.00 12.76 183 ILE A O 1
ATOM 1404 N N . THR A 1 196 ? 53.777 -4.858 8.288 1.00 10.91 184 THR A N 1
ATOM 1405 C CA . THR A 1 196 ? 53.563 -5.178 9.717 1.00 10.69 184 THR A CA 1
ATOM 1406 C C . THR A 1 196 ? 53.262 -6.641 9.939 1.00 10.87 184 THR A C 1
ATOM 1407 O O . THR A 1 196 ? 52.468 -7.262 9.219 1.00 11.62 184 THR A O 1
ATOM 1411 N N . LEU A 1 197 ? 53.837 -7.201 10.999 1.00 10.65 185 LEU A N 1
ATOM 1412 C CA . LEU A 1 197 ? 53.345 -8.470 11.526 1.00 11.41 185 LEU A CA 1
ATOM 1413 C C . LEU A 1 197 ? 51.916 -8.274 11.992 1.00 11.16 185 LEU A C 1
ATOM 1414 O O . LEU A 1 197 ? 51.550 -7.199 12.491 1.00 11.34 185 LEU A O 1
ATOM 1419 N N . THR A 1 198 ? 51.129 -9.334 11.880 1.00 11.68 186 THR A N 1
ATOM 1420 C CA . THR A 1 198 ? 49.757 -9.338 12.361 1.00 12.03 186 THR A CA 1
ATOM 1421 C C . THR A 1 198 ? 49.693 -9.986 13.756 1.00 12.04 186 THR A C 1
ATOM 1422 O O . THR A 1 198 ? 50.689 -10.537 14.248 1.00 12.21 186 THR A O 1
ATOM 1426 N N . LEU A 1 199 ? 48.527 -9.928 14.383 1.00 12.33 187 LEU A N 1
ATOM 1427 C CA . LEU A 1 199 ? 48.389 -10.484 15.736 1.00 13.01 187 LEU A CA 1
ATOM 1428 C C . LEU A 1 199 ? 48.715 -11.993 15.804 1.00 14.46 187 LEU A C 1
ATOM 1429 O O . LEU A 1 199 ? 49.344 -12.433 16.760 1.00 14.76 187 LEU A O 1
ATOM 1434 N N . PRO A 1 200 ? 48.302 -12.800 14.798 1.00 14.07 188 PRO A N 1
ATOM 1435 C CA . PRO A 1 200 ? 48.705 -14.217 14.877 1.00 16.20 188 PRO A CA 1
ATOM 1436 C C . PRO A 1 200 ? 50.221 -14.386 14.927 1.00 14.73 188 PRO A C 1
ATOM 1437 O O . PRO A 1 200 ? 50.715 -15.277 15.634 1.00 16.86 188 PRO A O 1
ATOM 1441 N N . ALA A 1 201 ? 50.963 -13.542 14.211 1.00 13.91 189 ALA A N 1
ATOM 1442 C CA . ALA A 1 201 ? 52.426 -13.634 14.259 1.00 14.62 189 ALA A CA 1
ATOM 1443 C C . ALA A 1 201 ? 52.972 -13.202 15.637 1.00 12.29 189 ALA A C 1
ATOM 1444 O O . ALA A 1 201 ? 53.861 -13.872 16.211 1.00 13.69 189 ALA A O 1
ATOM 1446 N N . VAL A 1 202 ? 52.458 -12.088 16.168 1.00 12.22 190 VAL A N 1
ATOM 1447 C CA . VAL A 1 202 ? 52.883 -11.581 17.470 1.00 10.99 190 VAL A CA 1
ATOM 1448 C C . VAL A 1 202 ? 52.615 -12.644 18.527 1.00 12.35 190 VAL A C 1
ATOM 1449 O O . VAL A 1 202 ? 53.446 -12.842 19.418 1.00 13.45 190 VAL A O 1
ATOM 1453 N N . GLN A 1 203 ? 51.473 -13.311 18.437 1.00 13.31 191 GLN A N 1
ATOM 1454 C CA . GLN A 1 203 ? 51.069 -14.290 19.430 1.00 14.31 191 GLN A CA 1
ATOM 1455 C C . GLN A 1 203 ? 51.887 -15.585 19.356 1.00 16.61 191 GLN A C 1
ATOM 1456 O O . GLN A 1 203 ? 51.793 -16.418 20.262 1.00 19.43 191 GLN A O 1
ATOM 1462 N N . ASN A 1 204 ? 52.702 -15.752 18.307 1.00 17.67 192 ASN A N 1
ATOM 1463 C CA . ASN A 1 204 ? 53.599 -16.907 18.213 1.00 18.57 192 ASN A CA 1
ATOM 1464 C C . ASN A 1 204 ? 54.967 -16.570 18.800 1.00 18.93 192 ASN A C 1
ATOM 1465 O O . ASN A 1 204 ? 56.016 -16.928 18.250 1.00 21.62 192 ASN A O 1
ATOM 1470 N N . SER A 1 205 ? 54.948 -15.836 19.901 1.00 16.18 193 SER A N 1
ATOM 1471 C CA . SER A 1 205 ? 56.155 -15.504 20.667 1.00 15.26 193 SER A CA 1
ATOM 1472 C C . SER A 1 205 ? 56.042 -16.137 22.043 1.00 15.15 193 SER A C 1
ATOM 1473 O O . SER A 1 205 ? 54.958 -16.153 22.622 1.00 16.82 193 SER A O 1
ATOM 1476 N N . ARG A 1 206 ? 57.155 -16.618 22.581 1.00 16.01 194 ARG A N 1
ATOM 1477 C CA . ARG A 1 206 ? 57.156 -17.040 23.987 1.00 15.75 194 ARG A CA 1
ATOM 1478 C C . ARG A 1 206 ? 56.748 -15.859 24.882 1.00 14.76 194 ARG A C 1
ATOM 1479 O O . ARG A 1 206 ? 55.898 -15.999 25.755 1.00 14.79 194 ARG A O 1
ATOM 1487 N N . GLU A 1 207 ? 57.350 -14.691 24.652 1.00 12.37 195 GLU A N 1
ATOM 1488 C CA . GLU A 1 207 ? 57.004 -13.499 25.408 1.00 12.73 195 GLU A CA 1
ATOM 1489 C C . GLU A 1 207 ? 56.798 -12.324 24.471 1.00 10.68 195 GLU A C 1
ATOM 1490 O O . GLU A 1 207 ? 57.495 -12.173 23.425 1.00 12.11 195 GLU A O 1
ATOM 1496 N N . VAL A 1 208 ? 55.829 -11.486 24.825 1.00 10.40 196 VAL A N 1
ATOM 1497 C CA . VAL A 1 208 ? 55.600 -10.198 24.168 1.00 10.65 196 VAL A CA 1
ATOM 1498 C C . VAL A 1 208 ? 55.823 -9.126 25.200 1.00 10.67 196 VAL A C 1
ATOM 1499 O O . VAL A 1 208 ? 55.247 -9.218 26.308 1.00 12.48 196 VAL A O 1
ATOM 1503 N N . TRP A 1 209 ? 56.675 -8.151 24.905 1.00 9.98 197 TRP A N 1
ATOM 1504 C CA . TRP A 1 209 ? 57.001 -7.075 25.850 1.00 11.06 197 TRP A CA 1
ATOM 1505 C C . TRP A 1 209 ? 56.556 -5.749 25.267 1.00 10.28 197 TRP A C 1
ATOM 1506 O O . TRP A 1 209 ? 56.972 -5.396 24.149 1.00 12.29 197 TRP A O 1
ATOM 1517 N N . LEU A 1 210 ? 55.723 -5.009 25.984 1.00 10.03 198 LEU A N 1
ATOM 1518 C CA . LEU A 1 210 ? 55.279 -3.691 25.574 1.00 9.99 198 LEU A CA 1
ATOM 1519 C C . LEU A 1 210 ? 56.001 -2.664 26.418 1.00 10.72 198 LEU A C 1
ATOM 1520 O O . LEU A 1 210 ? 55.871 -2.686 27.666 1.00 11.47 198 LEU A O 1
ATOM 1525 N N . VAL A 1 211 ? 56.785 -1.778 25.826 1.00 9.60 199 VAL A N 1
ATOM 1526 C CA . VAL A 1 211 ? 57.595 -0.805 26.551 1.00 11.14 199 VAL A CA 1
ATOM 1527 C C . VAL A 1 211 ? 56.968 0.546 26.305 1.00 11.18 199 VAL A C 1
ATOM 1528 O O . VAL A 1 211 ? 56.976 1.052 25.175 1.00 12.74 199 VAL A O 1
ATOM 1532 N N . VAL A 1 212 ? 56.372 1.149 27.324 1.00 11.21 200 VAL A N 1
ATOM 1533 C CA . VAL A 1 212 ? 55.438 2.269 27.155 1.00 12.68 200 VAL A CA 1
ATOM 1534 C C . VAL A 1 212 ? 55.694 3.365 28.194 1.00 12.29 200 VAL A C 1
ATOM 1535 O O . VAL A 1 212 ? 55.667 3.108 29.407 1.00 13.73 200 VAL A O 1
ATOM 1539 N N . SER A 1 213 ? 55.936 4.585 27.714 1.00 13.08 201 SER A N 1
ATOM 1540 C CA . SER A 1 213 ? 56.199 5.746 28.546 1.00 14.47 201 SER A CA 1
ATOM 1541 C C . SER A 1 213 ? 55.236 6.896 28.251 1.00 15.21 201 SER A C 1
ATOM 1542 O O . SER A 1 213 ? 54.954 7.214 27.069 1.00 18.45 201 SER A O 1
ATOM 1545 N N . GLY A 1 214 ? 54.744 7.546 29.306 1.00 16.16 202 GLY A N 1
ATOM 1546 C CA . GLY A 1 214 ? 54.075 8.823 29.155 1.00 17.57 202 GLY A CA 1
ATOM 1547 C C . GLY A 1 214 ? 52.582 8.865 29.440 1.00 17.76 202 GLY A C 1
ATOM 1548 O O . GLY A 1 214 ? 51.872 7.869 29.226 1.00 18.16 202 GLY A O 1
ATOM 1549 N N . GLU A 1 215 ? 52.124 10.023 29.923 1.00 20.01 203 GLU A N 1
ATOM 1550 C CA . GLU A 1 215 ? 50.730 10.288 30.222 1.00 21.63 203 GLU A CA 1
ATOM 1551 C C . GLU A 1 215 ? 49.782 9.963 29.080 1.00 23.09 203 GLU A C 1
ATOM 1552 O O . GLU A 1 215 ? 48.660 9.464 29.301 1.00 23.20 203 GLU A O 1
ATOM 1558 N N . ALA A 1 216 ? 50.225 10.237 27.855 1.00 21.46 204 ALA A N 1
ATOM 1559 C CA . ALA A 1 216 ? 49.322 10.143 26.695 1.00 19.92 204 ALA A CA 1
ATOM 1560 C C . ALA A 1 216 ? 48.978 8.689 26.376 1.00 19.54 204 ALA A C 1
ATOM 1561 O O . ALA A 1 216 ? 48.087 8.405 25.567 1.00 22.28 204 ALA A O 1
ATOM 1563 N N A LYS A 1 217 ? 49.654 7.761 27.037 0.43 19.51 205 LYS A N 1
ATOM 1564 N N B LYS A 1 217 ? 49.706 7.773 27.014 0.57 18.51 205 LYS A N 1
ATOM 1565 C CA A LYS A 1 217 ? 49.433 6.354 26.758 0.43 18.81 205 LYS A CA 1
ATOM 1566 C CA B LYS A 1 217 ? 49.542 6.340 26.792 0.57 15.68 205 LYS A CA 1
ATOM 1567 C C A LYS A 1 217 ? 48.732 5.626 27.907 0.43 18.28 205 LYS A C 1
ATOM 1568 C C B LYS A 1 217 ? 48.710 5.648 27.884 0.57 15.13 205 LYS A C 1
ATOM 1569 O O A LYS A 1 217 ? 48.438 4.430 27.806 0.43 19.20 205 LYS A O 1
ATOM 1570 O O B LYS A 1 217 ? 48.321 4.486 27.724 0.57 18.07 205 LYS A O 1
ATOM 1581 N N . ALA A 1 218 ? 48.441 6.356 28.982 1.00 18.35 206 ALA A N 1
ATOM 1582 C CA . ALA A 1 218 ? 47.859 5.751 30.171 1.00 20.04 206 ALA A CA 1
ATOM 1583 C C . ALA A 1 218 ? 46.476 5.142 29.959 1.00 21.19 206 ALA A C 1
ATOM 1584 O O . ALA A 1 218 ? 46.176 4.065 30.488 1.00 21.97 206 ALA A O 1
ATOM 1586 N N . ASP A 1 219 ? 45.627 5.828 29.197 1.00 23.75 207 ASP A N 1
ATOM 1587 C CA . ASP A 1 219 ? 44.293 5.310 28.929 1.00 23.92 207 ASP A CA 1
ATOM 1588 C C . ASP A 1 219 ? 44.357 4.005 28.131 1.00 24.19 207 ASP A C 1
ATOM 1589 O O . ASP A 1 219 ? 43.653 3.044 28.451 1.00 26.45 207 ASP A O 1
ATOM 1594 N N . ALA A 1 220 ? 45.218 3.961 27.117 1.00 22.30 208 ALA A N 1
ATOM 1595 C CA . ALA A 1 220 ? 45.388 2.761 26.324 1.00 21.88 208 ALA A CA 1
ATOM 1596 C C . ALA A 1 220 ? 46.041 1.623 27.106 1.00 19.24 208 ALA A C 1
ATOM 1597 O O . ALA A 1 220 ? 45.647 0.473 26.935 1.00 21.84 208 ALA A O 1
ATOM 1599 N N . VAL A 1 221 ? 47.012 1.919 27.977 1.00 19.01 209 VAL A N 1
ATOM 1600 C CA . VAL A 1 221 ? 47.571 0.856 28.829 1.00 19.13 209 VAL A CA 1
ATOM 1601 C C . VAL A 1 221 ? 46.468 0.220 29.691 1.00 19.69 209 VAL A C 1
ATOM 1602 O O . VAL A 1 221 ? 46.353 -1.016 29.786 1.00 21.23 209 VAL A O 1
ATOM 1606 N N . ALA A 1 222 ? 45.650 1.067 30.317 1.00 21.22 210 ALA A N 1
ATOM 1607 C CA . ALA A 1 222 ? 44.586 0.570 31.180 1.00 24.22 210 ALA A CA 1
ATOM 1608 C C . ALA A 1 222 ? 43.564 -0.263 30.417 1.00 25.50 210 ALA A C 1
ATOM 1609 O O . ALA A 1 222 ? 43.119 -1.313 30.897 1.00 27.95 210 ALA A O 1
ATOM 1611 N N . ALA A 1 223 ? 43.213 0.187 29.216 1.00 25.15 211 ALA A N 1
ATOM 1612 C CA . ALA A 1 223 ? 42.260 -0.550 28.396 1.00 28.44 211 ALA A CA 1
ATOM 1613 C C . ALA A 1 223 ? 42.826 -1.896 27.933 1.00 25.94 211 ALA A C 1
ATOM 1614 O O . ALA A 1 223 ? 42.108 -2.903 27.921 1.00 28.59 211 ALA A O 1
ATOM 1616 N N . ALA A 1 224 ? 44.110 -1.915 27.569 1.00 24.48 212 ALA A N 1
ATOM 1617 C CA . ALA A 1 224 ? 44.749 -3.147 27.104 1.00 25.34 212 ALA A CA 1
ATOM 1618 C C . ALA A 1 224 ? 44.942 -4.185 28.228 1.00 27.59 212 ALA A C 1
ATOM 1619 O O . ALA A 1 224 ? 44.670 -5.374 28.031 1.00 28.48 212 ALA A O 1
ATOM 1621 N N . VAL A 1 225 ? 45.417 -3.733 29.389 1.00 29.17 213 VAL A N 1
ATOM 1622 C CA . VAL A 1 225 ? 45.592 -4.611 30.548 1.00 28.62 213 VAL A CA 1
ATOM 1623 C C . VAL A 1 225 ? 44.220 -5.100 31.026 1.00 34.54 213 VAL A C 1
ATOM 1624 O O . VAL A 1 225 ? 44.089 -6.225 31.533 1.00 36.35 213 VAL A O 1
ATOM 1628 N N . GLY A 1 226 ? 43.192 -4.276 30.831 1.00 34.69 214 GLY A N 1
ATOM 1629 C CA . GLY A 1 226 ? 41.853 -4.625 31.285 1.00 34.81 214 GLY A CA 1
ATOM 1630 C C . GLY A 1 226 ? 41.283 -5.785 30.488 1.00 38.62 214 GLY A C 1
ATOM 1631 O O . GLY A 1 226 ? 40.298 -6.407 30.879 1.00 39.28 214 GLY A O 1
ATOM 1632 N N . GLY A 1 227 ? 41.907 -6.075 29.352 1.00 39.75 215 GLY A N 1
ATOM 1633 C CA . GLY A 1 227 ? 41.494 -7.176 28.504 1.00 38.71 215 GLY A CA 1
ATOM 1634 C C . GLY A 1 227 ? 40.534 -6.757 27.404 1.00 36.23 215 GLY A C 1
ATOM 1635 O O . GLY A 1 227 ? 39.619 -7.515 27.068 1.00 39.24 215 GLY A O 1
ATOM 1636 N N . ALA A 1 228 ? 40.743 -5.562 26.846 1.00 34.79 216 ALA A N 1
ATOM 1637 C CA . ALA A 1 228 ? 39.903 -5.002 25.764 1.00 30.80 216 ALA A CA 1
ATOM 1638 C C . ALA A 1 228 ? 39.876 -5.899 24.531 1.00 22.63 216 ALA A C 1
ATOM 1639 O O . ALA A 1 228 ? 40.746 -6.763 24.410 1.00 27.30 216 ALA A O 1
ATOM 1641 N N . ASP A 1 229 ? 38.898 -5.728 23.625 1.00 26.28 217 ASP A N 1
ATOM 1642 C CA . ASP A 1 229 ? 38.980 -6.413 22.319 1.00 23.06 217 ASP A CA 1
ATOM 1643 C C . ASP A 1 229 ? 40.158 -5.862 21.516 1.00 19.27 217 ASP A C 1
ATOM 1644 O O . ASP A 1 229 ? 40.290 -4.655 21.349 1.00 19.93 217 ASP A O 1
ATOM 1649 N N . PRO A 1 230 ? 41.023 -6.746 21.019 1.00 18.68 218 PRO A N 1
ATOM 1650 C CA . PRO A 1 230 ? 42.201 -6.332 20.249 1.00 17.60 218 PRO A CA 1
ATOM 1651 C C . PRO A 1 230 ? 41.878 -5.471 19.021 1.00 14.79 218 PRO A C 1
ATOM 1652 O O . PRO A 1 230 ? 42.698 -4.645 18.675 1.00 15.36 218 PRO A O 1
ATOM 1656 N N . VAL A 1 231 ? 40.720 -5.632 18.394 1.00 16.10 219 VAL A N 1
ATOM 1657 C CA . VAL A 1 231 ? 40.405 -4.755 17.277 1.00 17.02 219 VAL A CA 1
ATOM 1658 C C . VAL A 1 231 ? 40.298 -3.305 17.754 1.00 16.75 219 VAL A C 1
ATOM 1659 O O . VAL A 1 231 ? 40.867 -2.399 17.134 1.00 17.77 219 VAL A O 1
ATOM 1663 N N . ASP A 1 232 ? 39.634 -3.090 18.887 1.00 19.63 220 ASP A N 1
ATOM 1664 C CA . ASP A 1 232 ? 39.487 -1.758 19.443 1.00 19.56 220 ASP A CA 1
ATOM 1665 C C . ASP A 1 232 ? 40.810 -1.220 20.019 1.00 18.72 220 ASP A C 1
ATOM 1666 O O . ASP A 1 232 ? 41.108 -0.023 19.903 1.00 20.14 220 ASP A O 1
ATOM 1671 N N . ILE A 1 233 ? 41.604 -2.084 20.654 1.00 18.45 221 ILE A N 1
ATOM 1672 C CA . ILE A 1 233 ? 42.866 -1.692 21.273 1.00 18.28 221 ILE A CA 1
ATOM 1673 C C . ILE A 1 233 ? 43.878 -2.774 20.889 1.00 17.56 221 ILE A C 1
ATOM 1674 O O . ILE A 1 233 ? 43.935 -3.835 21.543 1.00 16.15 221 ILE A O 1
ATOM 1679 N N . PRO A 1 234 ? 44.637 -2.553 19.793 1.00 13.76 222 PRO A N 1
ATOM 1680 C CA . PRO A 1 234 ? 45.464 -3.639 19.256 1.00 12.36 222 PRO A CA 1
ATOM 1681 C C . PRO A 1 234 ? 46.415 -4.252 20.290 1.00 12.78 222 PRO A C 1
ATOM 1682 O O . PRO A 1 234 ? 46.663 -5.453 20.273 1.00 13.26 222 PRO A O 1
ATOM 1686 N N . ALA A 1 235 ? 46.922 -3.442 21.211 1.00 12.82 223 ALA A N 1
ATOM 1687 C CA . ALA A 1 235 ? 47.845 -3.916 22.243 1.00 12.04 223 ALA A CA 1
ATOM 1688 C C . ALA A 1 235 ? 47.202 -5.017 23.112 1.00 12.87 223 ALA A C 1
ATOM 1689 O O . ALA A 1 235 ? 47.938 -5.849 23.674 1.00 14.78 223 ALA A O 1
ATOM 1691 N N . ALA A 1 236 ? 45.863 -5.044 23.216 1.00 14.16 224 ALA A N 1
ATOM 1692 C CA . ALA A 1 236 ? 45.223 -6.103 24.000 1.00 15.73 224 ALA A CA 1
ATOM 1693 C C . ALA A 1 236 ? 45.384 -7.498 23.384 1.00 16.98 224 ALA A C 1
ATOM 1694 O O . ALA A 1 236 ? 45.208 -8.513 24.074 1.00 18.13 224 ALA A O 1
ATOM 1696 N N . GLY A 1 237 ? 45.720 -7.565 22.097 1.00 15.09 225 GLY A N 1
ATOM 1697 C CA . GLY A 1 237 ? 45.936 -8.851 21.461 1.00 14.79 225 GLY A CA 1
ATOM 1698 C C . GLY A 1 237 ? 47.412 -9.203 21.414 1.00 13.96 225 GLY A C 1
ATOM 1699 O O . GLY A 1 237 ? 47.783 -10.277 20.905 1.00 16.05 225 GLY A O 1
ATOM 1700 N N . ALA A 1 238 ? 48.275 -8.329 21.945 1.00 13.86 226 ALA A N 1
ATOM 1701 C CA . ALA A 1 238 ? 49.712 -8.573 21.892 1.00 14.50 226 ALA A CA 1
ATOM 1702 C C . ALA A 1 238 ? 50.123 -9.395 23.112 1.00 13.25 226 ALA A C 1
ATOM 1703 O O . ALA A 1 238 ? 50.649 -8.873 24.106 1.00 15.35 226 ALA A O 1
ATOM 1705 N N A VAL A 1 239 ? 49.852 -10.690 23.037 0.31 14.09 227 VAL A N 1
ATOM 1706 N N B VAL A 1 239 ? 49.896 -10.699 23.020 0.69 13.10 227 VAL A N 1
ATOM 1707 C CA A VAL A 1 239 ? 50.026 -11.561 24.183 0.31 14.94 227 VAL A CA 1
ATOM 1708 C CA B VAL A 1 239 ? 49.972 -11.602 24.158 0.69 14.47 227 VAL A CA 1
ATOM 1709 C C A VAL A 1 239 ? 50.937 -12.732 23.863 0.31 14.83 227 VAL A C 1
ATOM 1710 C C B VAL A 1 239 ? 50.913 -12.751 23.874 0.69 14.32 227 VAL A C 1
ATOM 1711 O O A VAL A 1 239 ? 50.818 -13.378 22.818 0.31 15.91 227 VAL A O 1
ATOM 1712 O O B VAL A 1 239 ? 50.778 -13.426 22.847 0.69 15.37 227 VAL A O 1
ATOM 1719 N N . GLY A 1 240 ? 51.864 -12.999 24.769 1.00 14.07 228 GLY A N 1
ATOM 1720 C CA . GLY A 1 240 ? 52.804 -14.091 24.607 1.00 14.75 228 GLY A CA 1
ATOM 1721 C C . GLY A 1 240 ? 52.251 -15.438 25.025 1.00 13.71 228 GLY A C 1
ATOM 1722 O O . GLY A 1 240 ? 51.297 -15.504 25.803 1.00 17.17 228 GLY A O 1
ATOM 1723 N N A ARG A 1 241 ? 52.837 -16.515 24.505 0.43 15.17 229 ARG A N 1
ATOM 1724 N N B ARG A 1 241 ? 52.840 -16.513 24.517 0.57 16.69 229 ARG A N 1
ATOM 1725 C CA A ARG A 1 241 ? 52.421 -17.870 24.861 0.43 17.13 229 ARG A CA 1
ATOM 1726 C CA B ARG A 1 241 ? 52.413 -17.856 24.885 0.57 15.87 229 ARG A CA 1
ATOM 1727 C C A ARG A 1 241 ? 52.751 -18.194 26.318 0.43 18.63 229 ARG A C 1
ATOM 1728 C C B ARG A 1 241 ? 52.745 -18.181 26.331 0.57 17.58 229 ARG A C 1
ATOM 1729 O O A ARG A 1 241 ? 51.985 -18.894 26.984 0.43 22.42 229 ARG A O 1
ATOM 1730 O O B ARG A 1 241 ? 51.971 -18.862 27.006 0.57 22.06 229 ARG A O 1
ATOM 1745 N N . GLU A 1 242 ? 53.886 -17.689 26.808 1.00 17.65 230 GLU A N 1
ATOM 1746 C CA . GLU A 1 242 ? 54.329 -17.960 28.175 1.00 18.82 230 GLU A CA 1
ATOM 1747 C C . GLU A 1 242 ? 54.057 -16.769 29.062 1.00 17.10 230 GLU A C 1
ATOM 1748 O O . GLU A 1 242 ? 53.626 -16.946 30.202 1.00 21.22 230 GLU A O 1
ATOM 1754 N N . ARG A 1 243 ? 54.338 -15.563 28.579 1.00 16.29 231 ARG A N 1
ATOM 1755 C CA . ARG A 1 243 ? 54.025 -14.358 29.344 1.00 17.00 231 ARG A CA 1
ATOM 1756 C C . ARG A 1 243 ? 53.943 -13.112 28.468 1.00 14.51 231 ARG A C 1
ATOM 1757 O O . ARG A 1 243 ? 54.516 -13.047 27.362 1.00 14.76 231 ARG A O 1
ATOM 1765 N N . THR A 1 244 ? 53.229 -12.122 28.983 1.00 13.67 232 THR A N 1
ATOM 1766 C CA . THR A 1 244 ? 53.151 -10.802 28.415 1.00 14.45 232 THR A CA 1
ATOM 1767 C C . THR A 1 244 ? 53.711 -9.861 29.451 1.00 13.82 232 THR A C 1
ATOM 1768 O O . THR A 1 244 ? 53.294 -9.908 30.624 1.00 14.97 232 THR A O 1
ATOM 1772 N N . VAL A 1 245 ? 54.649 -9.013 29.065 1.00 12.14 233 VAL A N 1
ATOM 1773 C CA . VAL A 1 245 ? 55.328 -8.129 29.998 1.00 12.85 233 VAL A CA 1
ATOM 1774 C C . VAL A 1 245 ? 55.094 -6.679 29.622 1.00 11.90 233 VAL A C 1
ATOM 1775 O O . VAL A 1 245 ? 55.481 -6.263 28.514 1.00 12.65 233 VAL A O 1
ATOM 1779 N N . TRP A 1 246 ? 54.469 -5.895 30.494 1.00 12.41 234 TRP A N 1
ATOM 1780 C CA . TRP A 1 246 ? 54.326 -4.455 30.331 1.00 12.58 234 TRP A CA 1
ATOM 1781 C C . TRP A 1 246 ? 55.423 -3.772 31.112 1.00 12.05 234 TRP A C 1
ATOM 1782 O O . TRP A 1 246 ? 55.473 -3.894 32.358 1.00 14.85 234 TRP A O 1
ATOM 1793 N N . LEU A 1 247 ? 56.310 -3.065 30.440 1.00 11.99 235 LEU A N 1
ATOM 1794 C CA . LEU A 1 247 ? 57.339 -2.269 31.076 1.00 12.11 235 LEU A CA 1
ATOM 1795 C C . LEU A 1 247 ? 56.902 -0.834 30.890 1.00 12.29 235 LEU A C 1
ATOM 1796 O O . LEU A 1 247 ? 56.894 -0.314 29.763 1.00 12.81 235 LEU A O 1
ATOM 1801 N N . VAL A 1 248 ? 56.495 -0.172 31.972 1.00 12.24 236 VAL A N 1
ATOM 1802 C CA . VAL A 1 248 ? 55.885 1.145 31.919 1.00 13.04 236 VAL A CA 1
ATOM 1803 C C . VAL A 1 248 ? 56.562 2.111 32.874 1.00 13.50 236 VAL A C 1
ATOM 1804 O O . VAL A 1 248 ? 57.239 1.675 33.816 1.00 14.32 236 VAL A O 1
ATOM 1808 N N . ASP A 1 249 ? 56.384 3.413 32.655 1.00 13.16 237 ASP A N 1
ATOM 1809 C CA . ASP A 1 249 ? 56.737 4.370 33.689 1.00 14.83 237 ASP A CA 1
ATOM 1810 C C . ASP A 1 249 ? 55.509 4.810 34.475 1.00 15.88 237 ASP A C 1
ATOM 1811 O O . ASP A 1 249 ? 54.388 4.398 34.184 1.00 15.80 237 ASP A O 1
ATOM 1816 N N . GLU A 1 250 ? 55.722 5.630 35.495 1.00 16.92 238 GLU A N 1
ATOM 1817 C CA . GLU A 1 250 ? 54.627 6.031 36.368 1.00 18.23 238 GLU A CA 1
ATOM 1818 C C . GLU A 1 250 ? 53.524 6.730 35.599 1.00 18.51 238 GLU A C 1
ATOM 1819 O O . GLU A 1 250 ? 52.342 6.470 35.825 1.00 20.42 238 GLU A O 1
ATOM 1825 N N . ALA A 1 251 ? 53.911 7.601 34.670 1.00 17.26 239 ALA A N 1
ATOM 1826 C CA . ALA A 1 251 ? 52.926 8.334 33.889 1.00 18.12 239 ALA A CA 1
ATOM 1827 C C . ALA A 1 251 ? 52.043 7.394 33.054 1.00 16.71 239 ALA A C 1
ATOM 1828 O O . ALA A 1 251 ? 50.831 7.599 32.985 1.00 20.09 239 ALA A O 1
ATOM 1830 N N . ALA A 1 252 ? 52.636 6.373 32.430 1.00 16.16 240 ALA A N 1
ATOM 1831 C CA . ALA A 1 252 ? 51.877 5.453 31.581 1.00 15.73 240 ALA A CA 1
ATOM 1832 C C . ALA A 1 252 ? 51.045 4.483 32.420 1.00 16.70 240 ALA A C 1
ATOM 1833 O O . ALA A 1 252 ? 50.082 3.883 31.907 1.00 17.19 240 ALA A O 1
ATOM 1835 N N . ALA A 1 253 ? 51.396 4.327 33.698 1.00 17.42 241 ALA A N 1
ATOM 1836 C CA . ALA A 1 253 ? 50.683 3.400 34.601 1.00 19.54 241 ALA A CA 1
ATOM 1837 C C . ALA A 1 253 ? 49.559 4.065 35.379 1.00 22.04 241 ALA A C 1
ATOM 1838 O O . ALA A 1 253 ? 48.877 3.407 36.162 1.00 24.00 241 ALA A O 1
ATOM 1840 N N . ALA A 1 254 ? 49.367 5.357 35.166 1.00 21.96 242 ALA A N 1
ATOM 1841 C CA . ALA A 1 254 ? 48.551 6.165 36.061 1.00 25.34 242 ALA A CA 1
ATOM 1842 C C . ALA A 1 254 ? 47.069 5.788 36.102 1.00 26.88 242 ALA A C 1
ATOM 1843 O O . ALA A 1 254 ? 46.363 6.205 37.011 1.00 28.16 242 ALA A O 1
ATOM 1845 N N . LYS A 1 255 ? 46.581 5.015 35.137 1.00 30.09 243 LYS A N 1
ATOM 1846 C CA . LYS A 1 255 ? 45.203 4.537 35.225 1.00 33.05 243 LYS A CA 1
ATOM 1847 C C . LYS A 1 255 ? 45.031 3.062 35.607 1.00 30.50 243 LYS A C 1
ATOM 1848 O O . LYS A 1 255 ? 43.899 2.563 35.614 1.00 35.29 243 LYS A O 1
ATOM 1854 N N . LEU A 1 256 ? 46.115 2.366 35.938 1.00 30.71 244 LEU A N 1
ATOM 1855 C CA . LEU A 1 256 ? 45.985 0.981 36.429 1.00 32.65 244 LEU A CA 1
ATOM 1856 C C . LEU A 1 256 ? 45.365 0.919 37.832 1.00 37.81 244 LEU A C 1
ATOM 1857 O O . LEU A 1 256 ? 44.706 -0.069 38.192 1.00 40.98 244 LEU A O 1
#

B-factor: mean 23.88, std 11.44, range [9.03, 97.83]

Secondary structure (DSSP, 8-state):
-EEEEEEESSHHHHHHHHHHHHHHHHHHHHHHHS-EEEEE--SHHHHHHHHHHHHTGGGS-GGGEEEEESEEE-S-TT-TT-HHHHHHHHTGGGS---GGGB-PPPPTTSTTTT-HHHHHHHHHHHHHHHHHH-SSSEEEEEE---TT--BTTB-TTSHHHH--S-SEEEES--SSSSS-EEEE-HHHHTSEEEEEEEE-SGGGHHHHHHHHTT--TTTSGGGG---SSEEEEEEETTTTTT-